Protein AF-A0A4W5MJ43-F1 (afdb_monomer)

Mean predicted aligned error: 20.67 Å

Structure (mmCIF, N/CA/C/O backbone):
data_AF-A0A4W5MJ43-F1
#
_entry.id   AF-A0A4W5MJ43-F1
#
loop_
_atom_site.group_PDB
_atom_site.id
_atom_site.type_symbol
_atom_site.label_atom_id
_atom_site.label_alt_id
_atom_site.label_comp_id
_atom_site.label_asym_id
_atom_site.label_entity_id
_atom_site.label_seq_id
_atom_site.pdbx_PDB_ins_code
_atom_site.Cartn_x
_atom_site.Cartn_y
_atom_site.Cartn_z
_atom_site.occupancy
_atom_site.B_iso_or_equiv
_atom_site.auth_seq_id
_atom_site.auth_comp_id
_atom_site.auth_asym_id
_atom_site.auth_atom_id
_atom_site.pdbx_PDB_model_num
ATOM 1 N N . MET A 1 1 ? -23.388 9.130 70.315 1.00 47.66 1 MET A N 1
ATOM 2 C CA . MET A 1 1 ? -23.557 9.064 71.799 1.00 47.66 1 MET A CA 1
ATOM 3 C C . MET A 1 1 ? -24.983 8.695 72.210 1.00 47.66 1 MET A C 1
ATOM 5 O O . MET A 1 1 ? -25.136 8.147 73.291 1.00 47.66 1 MET A O 1
ATOM 9 N N . GLY A 1 2 ? -26.005 8.954 71.378 1.00 58.50 2 GLY A N 1
ATOM 10 C CA . GLY A 1 2 ? -27.360 8.413 71.579 1.00 58.50 2 GLY A CA 1
ATOM 11 C C . GLY A 1 2 ? -27.518 6.937 71.173 1.00 58.50 2 GLY A C 1
ATOM 12 O O . GLY A 1 2 ? -28.389 6.262 71.693 1.00 58.50 2 GLY A O 1
ATOM 13 N N . GLU A 1 3 ? -26.624 6.419 70.327 1.00 60.97 3 GLU A N 1
ATOM 14 C CA . GLU A 1 3 ? -26.676 5.074 69.715 1.00 60.97 3 GLU A CA 1
ATOM 15 C C . GLU A 1 3 ? -26.552 3.926 70.728 1.00 60.97 3 GLU A C 1
ATOM 17 O O . GLU A 1 3 ? -27.403 3.050 70.842 1.00 60.97 3 GLU A O 1
ATOM 22 N N . MET A 1 4 ? -25.525 3.984 71.580 1.00 63.31 4 MET A N 1
ATOM 23 C CA . MET A 1 4 ? -25.374 3.018 72.671 1.00 63.31 4 MET A CA 1
ATOM 24 C C . MET A 1 4 ? -26.487 3.162 73.714 1.00 63.31 4 MET A C 1
ATOM 26 O O . MET A 1 4 ? -26.720 2.221 74.462 1.00 63.31 4 MET A O 1
ATOM 30 N N . ALA A 1 5 ? -27.171 4.311 73.789 1.00 66.38 5 ALA A N 1
ATOM 31 C CA . ALA A 1 5 ? -28.229 4.528 74.770 1.00 66.38 5 ALA A CA 1
ATOM 32 C C . ALA A 1 5 ? -29.487 3.718 74.431 1.00 66.38 5 ALA A C 1
ATOM 34 O O . ALA A 1 5 ? -30.097 3.177 75.344 1.00 66.38 5 ALA A O 1
ATOM 35 N N . GLU A 1 6 ? -29.817 3.546 73.150 1.00 72.94 6 GLU A N 1
ATOM 36 C CA . GLU A 1 6 ? -31.000 2.791 72.714 1.00 72.94 6 GLU A CA 1
ATOM 37 C C . GLU A 1 6 ? -30.841 1.280 72.964 1.00 72.94 6 GLU A C 1
ATOM 39 O O . GLU A 1 6 ? -31.728 0.624 73.513 1.00 72.94 6 GLU A O 1
ATOM 44 N N . LEU A 1 7 ? -29.650 0.740 72.680 1.00 77.50 7 LEU A N 1
ATOM 45 C CA . LEU A 1 7 ? -29.283 -0.635 73.032 1.00 77.50 7 LEU A CA 1
ATOM 46 C C . LEU A 1 7 ? -29.264 -0.840 74.558 1.00 77.50 7 LEU A C 1
ATOM 48 O O . LEU A 1 7 ? -29.747 -1.851 75.069 1.00 77.50 7 LEU A O 1
ATOM 52 N N . THR A 1 8 ? -28.729 0.139 75.293 1.00 79.81 8 THR A N 1
ATOM 53 C CA . THR A 1 8 ? -28.659 0.094 76.759 1.00 79.81 8 THR A CA 1
ATOM 54 C C . THR A 1 8 ? -30.055 0.169 77.382 1.00 79.81 8 THR A C 1
ATOM 56 O O . THR A 1 8 ? -30.332 -0.593 78.303 1.00 79.81 8 THR A O 1
ATOM 59 N N . GLU A 1 9 ? -30.967 0.997 76.864 1.00 82.38 9 GLU A N 1
ATOM 60 C CA . GLU A 1 9 ? -32.372 1.023 77.299 1.00 82.38 9 GLU A CA 1
ATOM 61 C C . GLU A 1 9 ? -33.081 -0.309 77.024 1.00 82.38 9 GLU A C 1
ATOM 63 O O . GLU A 1 9 ? -33.775 -0.827 77.906 1.00 82.38 9 GLU A O 1
ATOM 68 N N . LYS A 1 10 ? -32.848 -0.918 75.852 1.00 81.38 10 LYS A N 1
ATOM 69 C CA . LYS A 1 10 ? -33.405 -2.237 75.508 1.00 81.38 10 LYS A CA 1
ATOM 70 C C . LYS A 1 10 ? -32.906 -3.310 76.488 1.00 81.38 10 LYS A C 1
ATOM 72 O O . LYS A 1 10 ? -33.717 -4.073 77.010 1.00 81.38 10 LYS A O 1
ATOM 77 N N . PHE A 1 11 ? -31.614 -3.318 76.836 1.00 84.88 11 PHE A N 1
ATOM 78 C CA . PHE A 1 11 ? -31.052 -4.267 77.809 1.00 84.88 11 PHE A CA 1
ATOM 79 C C . PHE A 1 11 ? -31.464 -4.013 79.264 1.00 84.88 11 PHE A C 1
ATOM 81 O O . PHE A 1 11 ? -31.643 -4.977 80.008 1.00 84.88 11 PHE A O 1
ATOM 88 N N . ILE A 1 12 ? -31.675 -2.758 79.674 1.00 85.50 12 ILE A N 1
ATOM 89 C CA . ILE A 1 12 ? -32.182 -2.417 81.017 1.00 85.50 12 ILE A CA 1
ATOM 90 C C . ILE A 1 12 ? -33.599 -2.974 81.240 1.00 85.50 12 ILE A C 1
ATOM 92 O O . ILE A 1 12 ? -33.972 -3.274 82.374 1.00 85.50 12 ILE A O 1
ATOM 96 N N . SER A 1 13 ? -34.386 -3.143 80.173 1.00 85.50 13 SER A N 1
ATOM 97 C CA . SER A 1 13 ? -35.755 -3.670 80.251 1.00 85.50 13 SER A CA 1
ATOM 98 C C . SER A 1 13 ? -35.853 -5.196 80.430 1.00 85.50 13 SER A C 1
ATOM 100 O O . SER A 1 13 ? -36.938 -5.707 80.716 1.00 85.50 13 SER A O 1
ATOM 102 N N . PHE A 1 14 ? -34.744 -5.934 80.296 1.00 88.06 14 PHE A N 1
ATOM 103 C CA . PHE A 1 14 ? -34.735 -7.394 80.407 1.00 88.06 14 PHE A CA 1
ATOM 104 C C . PHE A 1 14 ? -34.505 -7.895 81.837 1.00 88.06 14 PHE A C 1
ATOM 106 O O . PHE A 1 14 ? -33.822 -7.285 82.657 1.00 88.06 14 PHE A O 1
ATOM 113 N N . THR A 1 15 ? -35.065 -9.066 82.137 1.00 89.31 15 THR A N 1
ATOM 114 C CA . THR A 1 15 ? -34.831 -9.765 83.410 1.00 89.31 15 THR A CA 1
ATOM 115 C C . THR A 1 15 ? -33.498 -10.521 83.401 1.00 89.31 15 THR A C 1
ATOM 117 O O . THR A 1 15 ? -33.012 -10.932 82.351 1.00 89.31 15 THR A O 1
ATOM 120 N N . MET A 1 16 ? -32.910 -10.770 84.578 1.00 85.94 16 MET A N 1
ATOM 121 C CA . MET A 1 16 ? -31.604 -11.444 84.718 1.00 85.94 16 MET A CA 1
ATOM 122 C C . MET A 1 16 ? -31.537 -12.812 84.012 1.00 85.94 16 MET A C 1
ATOM 124 O O . MET A 1 16 ? -30.502 -13.192 83.473 1.00 85.94 16 MET A O 1
ATOM 128 N N . THR A 1 17 ? -32.648 -13.551 83.983 1.00 86.44 17 THR A N 1
ATOM 129 C CA . THR A 1 17 ? -32.764 -14.823 83.256 1.00 86.44 17 THR A CA 1
ATOM 130 C C . THR A 1 17 ? -32.710 -14.642 81.740 1.00 86.44 17 THR A C 1
ATOM 132 O O . THR A 1 17 ? -32.059 -15.440 81.079 1.00 86.44 17 THR A O 1
ATOM 135 N N . GLN A 1 18 ? -33.321 -13.582 81.200 1.00 83.94 18 GLN A N 1
ATOM 136 C CA . GLN A 1 18 ? -33.282 -13.252 79.767 1.00 83.94 18 GLN A CA 1
ATOM 137 C C . GLN A 1 18 ? -31.908 -12.722 79.338 1.00 83.94 18 GLN A C 1
ATOM 139 O O . GLN A 1 18 ? -31.452 -13.027 78.245 1.00 83.94 18 GLN A O 1
ATOM 144 N N . LEU A 1 19 ? -31.226 -11.965 80.205 1.00 85.50 19 LEU A N 1
ATOM 145 C CA . LEU A 1 19 ? -29.848 -11.520 79.972 1.00 85.50 19 LEU A CA 1
ATOM 146 C C . LEU A 1 19 ? -28.855 -12.689 79.955 1.00 85.50 19 LEU A C 1
ATOM 148 O O . LEU A 1 19 ? -27.998 -12.730 79.081 1.00 85.50 19 LEU A O 1
ATOM 152 N N . ASN A 1 20 ? -28.987 -13.653 80.874 1.00 85.00 20 ASN A N 1
ATOM 153 C CA . ASN A 1 20 ? -28.174 -14.874 80.842 1.00 85.00 20 ASN A CA 1
ATOM 154 C C . ASN A 1 20 ? -28.480 -15.723 79.603 1.00 85.00 20 ASN A C 1
ATOM 156 O O . ASN A 1 20 ? -27.564 -16.235 78.980 1.00 85.00 20 ASN A O 1
ATOM 160 N N . GLU A 1 21 ? -29.750 -15.841 79.214 1.00 87.06 21 GLU A N 1
ATOM 161 C CA . GLU A 1 21 ? -30.136 -16.535 77.982 1.00 87.06 21 GLU A CA 1
ATOM 162 C C . GLU A 1 21 ? -29.544 -15.866 76.733 1.00 87.06 21 GLU A C 1
ATOM 164 O O . GLU A 1 21 ? -29.096 -16.558 75.827 1.00 87.06 21 GLU A O 1
ATOM 169 N N . LEU A 1 22 ? -29.490 -14.532 76.703 1.00 85.38 22 LEU A N 1
ATOM 170 C CA . LEU A 1 22 ? -28.881 -13.775 75.611 1.00 85.38 22 LEU A CA 1
ATOM 171 C C . LEU A 1 22 ? -27.348 -13.898 75.577 1.00 85.38 22 LEU A C 1
ATOM 173 O O . LEU A 1 22 ? -26.753 -13.794 74.512 1.00 85.38 22 LEU A O 1
ATOM 177 N N . LEU A 1 23 ? -26.710 -14.109 76.732 1.00 85.25 23 LEU A N 1
ATOM 178 C CA . LEU A 1 23 ? -25.265 -14.327 76.832 1.00 85.25 23 LEU A CA 1
ATOM 179 C C . LEU A 1 23 ? -24.850 -15.723 76.335 1.00 85.25 23 LEU A C 1
ATOM 181 O O . LEU A 1 23 ? -23.724 -15.905 75.885 1.00 85.25 23 LEU A O 1
ATOM 185 N N . GLU A 1 24 ? -25.752 -16.699 76.444 1.00 90.12 24 GLU A N 1
ATOM 186 C CA . GLU A 1 24 ? -25.535 -18.093 76.038 1.00 90.12 24 GLU A CA 1
ATOM 187 C C . GLU A 1 24 ? -25.997 -18.368 74.587 1.00 90.12 24 GLU A C 1
ATOM 189 O O . GLU A 1 24 ? -25.718 -19.439 74.049 1.00 90.12 24 GLU A O 1
ATOM 194 N N . ASP A 1 25 ? -26.701 -17.422 73.948 1.00 89.88 25 ASP A N 1
ATOM 195 C CA . ASP A 1 25 ? -27.289 -17.556 72.607 1.00 89.88 25 ASP A CA 1
ATOM 196 C C . ASP A 1 25 ? -26.924 -16.369 71.693 1.00 89.88 25 ASP A C 1
ATOM 198 O O . ASP A 1 25 ? -27.618 -15.347 71.617 1.00 89.88 25 ASP A O 1
ATOM 202 N N . ASP A 1 26 ? -25.827 -16.539 70.951 1.00 86.81 26 ASP A N 1
ATOM 203 C CA . ASP A 1 26 ? -25.305 -15.552 69.998 1.00 86.81 26 ASP A CA 1
ATOM 204 C C . ASP A 1 26 ? -26.275 -15.236 68.842 1.00 86.81 26 ASP A C 1
ATOM 206 O O . ASP A 1 26 ? -26.169 -14.168 68.225 1.00 86.81 26 ASP A O 1
ATOM 210 N N . GLU A 1 27 ? -27.221 -16.125 68.507 1.00 90.19 27 GLU A N 1
ATOM 211 C CA . GLU A 1 27 ? -28.201 -15.848 67.449 1.00 90.19 27 GLU A CA 1
ATOM 212 C C . GLU A 1 27 ? -29.211 -14.796 67.905 1.00 90.19 27 GLU A C 1
ATOM 214 O O . GLU A 1 27 ? -29.464 -13.832 67.177 1.00 90.19 27 GLU A O 1
ATOM 219 N N . LYS A 1 28 ? -29.703 -14.901 69.145 1.00 85.75 28 LYS A N 1
ATOM 220 C CA . LYS A 1 28 ? -30.603 -13.891 69.727 1.00 85.75 28 LYS A CA 1
ATOM 221 C C . LYS A 1 28 ? -29.927 -12.534 69.863 1.00 85.75 28 LYS A C 1
ATOM 223 O O . LYS A 1 28 ? -30.555 -11.506 69.608 1.00 85.75 28 LYS A O 1
ATOM 228 N N . LEU A 1 29 ? -28.645 -12.516 70.232 1.00 86.19 29 LEU A N 1
ATOM 229 C CA . LEU A 1 29 ? -27.872 -11.277 70.284 1.00 86.19 29 LEU A CA 1
ATOM 230 C C . LEU A 1 29 ? -27.733 -10.650 68.887 1.00 86.19 29 LEU A C 1
ATOM 232 O O . LEU A 1 29 ? -27.956 -9.449 68.728 1.00 86.19 29 LEU A O 1
ATOM 236 N N . ASN A 1 30 ? -27.430 -11.455 67.864 1.00 87.19 30 ASN A N 1
ATOM 237 C CA . ASN A 1 30 ? -27.363 -10.986 66.478 1.00 87.19 30 ASN A CA 1
ATOM 238 C C . ASN A 1 30 ? -28.702 -10.445 65.972 1.00 87.19 30 ASN A C 1
ATOM 240 O O . ASN A 1 30 ? -28.717 -9.465 65.230 1.00 87.19 30 ASN A O 1
ATOM 244 N N . ASP A 1 31 ? -29.820 -11.053 66.355 1.00 87.69 31 ASP A N 1
ATOM 245 C CA . ASP A 1 31 ? -31.141 -10.584 65.942 1.00 87.69 31 ASP A CA 1
ATOM 246 C C . ASP A 1 31 ? -31.487 -9.229 66.569 1.00 87.69 31 ASP A C 1
ATOM 248 O O . ASP A 1 31 ? -31.971 -8.342 65.865 1.00 87.69 31 ASP A O 1
ATOM 252 N N . ILE A 1 32 ? -31.114 -8.995 67.833 1.00 85.56 32 ILE A N 1
ATOM 253 C CA . ILE A 1 32 ? -31.233 -7.666 68.455 1.00 85.56 32 ILE A CA 1
ATOM 254 C C . ILE A 1 32 ? -30.398 -6.625 67.698 1.00 85.56 32 ILE A C 1
ATOM 256 O O . ILE A 1 32 ? -30.876 -5.509 67.494 1.00 85.56 32 ILE A O 1
ATOM 260 N N . VAL A 1 33 ? -29.187 -6.980 67.253 1.00 86.19 33 VAL A N 1
ATOM 261 C CA . VAL A 1 33 ? -28.309 -6.085 66.477 1.00 86.19 33 VAL A CA 1
ATOM 262 C C . VAL A 1 33 ? -28.869 -5.818 65.074 1.00 86.19 33 VAL A C 1
ATOM 264 O O . VAL A 1 33 ? -28.848 -4.677 64.622 1.00 86.19 33 VAL A O 1
ATOM 267 N N . LYS A 1 34 ? -29.433 -6.823 64.392 1.00 86.88 34 LYS A N 1
ATOM 268 C CA . LYS A 1 34 ? -30.106 -6.642 63.088 1.00 86.88 34 LYS A CA 1
ATOM 269 C C . LYS A 1 34 ? -31.339 -5.748 63.185 1.00 86.88 34 LYS A C 1
ATOM 271 O O . LYS A 1 34 ? -31.669 -5.052 62.227 1.00 86.88 34 LYS A O 1
ATOM 276 N N . GLU A 1 35 ? -32.032 -5.791 64.318 1.00 85.81 35 GLU A N 1
ATOM 277 C CA . GLU A 1 35 ? -33.187 -4.940 64.581 1.00 85.81 35 GLU A CA 1
ATOM 278 C C . GLU A 1 35 ? -32.818 -3.484 64.869 1.00 85.81 35 GLU A C 1
ATOM 280 O O . GLU A 1 35 ? -33.708 -2.637 64.765 1.00 85.81 35 GLU A O 1
ATOM 285 N N . MET A 1 36 ? -31.557 -3.181 65.203 1.00 88.31 36 MET A N 1
ATOM 286 C CA . MET A 1 36 ? -31.111 -1.809 65.452 1.00 88.31 36 MET A CA 1
ATOM 287 C C . MET A 1 36 ? -31.323 -0.930 64.222 1.00 88.31 36 MET A C 1
ATOM 289 O O . MET A 1 36 ? -31.071 -1.345 63.085 1.00 88.31 36 MET A O 1
ATOM 293 N N . ASP A 1 37 ? -31.733 0.313 64.460 1.00 86.81 37 ASP A N 1
ATOM 294 C CA . ASP A 1 37 ? -32.005 1.265 63.387 1.00 86.81 37 ASP A CA 1
ATOM 295 C C . ASP A 1 37 ? -30.749 1.560 62.553 1.00 86.81 37 ASP A C 1
ATOM 297 O O . ASP A 1 37 ? -30.840 1.647 61.332 1.00 86.81 37 ASP A O 1
ATOM 301 N N . GLU A 1 38 ? -29.565 1.563 63.168 1.00 85.94 38 GLU A N 1
ATOM 302 C CA . GLU A 1 38 ? -28.269 1.706 62.486 1.00 85.94 38 GLU A CA 1
ATOM 303 C C . GLU A 1 38 ? -27.979 0.550 61.520 1.00 85.94 38 GLU A C 1
ATOM 305 O O . GLU A 1 38 ? -27.589 0.765 60.371 1.00 85.94 38 GLU A O 1
ATOM 310 N N . MET A 1 39 ? -28.182 -0.700 61.959 1.00 89.69 39 MET A N 1
ATOM 311 C CA . MET A 1 39 ? -27.970 -1.864 61.096 1.00 89.69 39 MET A CA 1
ATOM 312 C C . MET A 1 39 ? -28.995 -1.888 59.960 1.00 89.69 39 MET A C 1
ATOM 314 O O . MET A 1 39 ? -28.646 -2.219 58.822 1.00 89.69 39 MET A O 1
ATOM 318 N N . ARG A 1 40 ? -30.238 -1.479 60.238 1.00 91.00 40 ARG A N 1
ATOM 319 C CA . ARG A 1 40 ? -31.290 -1.343 59.228 1.00 91.00 40 ARG A CA 1
ATOM 320 C C . ARG A 1 40 ? -30.970 -0.240 58.216 1.00 91.00 40 ARG A C 1
ATOM 322 O O . ARG A 1 40 ? -31.143 -0.466 57.020 1.00 91.00 40 ARG A O 1
ATOM 329 N N . GLU A 1 41 ? -30.462 0.907 58.661 1.00 93.56 41 GLU A N 1
ATOM 330 C CA . GLU A 1 41 ? -30.037 2.011 57.793 1.00 93.56 41 GLU A CA 1
ATOM 331 C C . GLU A 1 41 ? -28.866 1.584 56.901 1.00 93.56 41 GLU A C 1
ATOM 333 O O . GLU A 1 41 ? -28.925 1.747 55.682 1.00 93.56 41 GLU A O 1
ATOM 338 N N . VAL A 1 42 ? -27.835 0.951 57.468 1.00 94.44 42 VAL A N 1
ATOM 339 C CA . VAL A 1 42 ? -26.698 0.426 56.694 1.00 94.44 42 VAL A CA 1
ATOM 340 C C . VAL A 1 42 ? -27.161 -0.606 55.665 1.00 94.44 42 VAL A C 1
ATOM 342 O O . VAL A 1 42 ? -26.720 -0.571 54.512 1.00 94.44 42 VAL A O 1
ATOM 345 N N . GLN A 1 43 ? -28.071 -1.506 56.043 1.00 93.88 43 GLN A N 1
ATOM 346 C CA . GLN A 1 43 ? -28.633 -2.496 55.127 1.00 93.88 43 GLN A CA 1
ATOM 347 C C . GLN A 1 43 ? -29.457 -1.829 54.011 1.00 93.88 43 GLN A C 1
ATOM 349 O O . GLN A 1 43 ? -29.312 -2.199 52.845 1.00 93.88 43 GLN A O 1
ATOM 354 N N . GLN A 1 44 ? -30.233 -0.790 54.326 1.00 95.62 44 GLN A N 1
ATOM 355 C CA . GLN A 1 44 ? -30.987 -0.016 53.340 1.00 95.62 44 GLN A CA 1
ATOM 356 C C . GLN A 1 44 ? -30.065 0.740 52.371 1.00 95.62 44 GLN A C 1
ATOM 358 O O . GLN A 1 44 ? -30.271 0.704 51.155 1.00 95.62 44 GLN A O 1
ATOM 363 N N . VAL A 1 45 ? -29.013 1.390 52.878 1.00 96.12 45 VAL A N 1
ATOM 364 C CA . VAL A 1 45 ? -28.003 2.082 52.060 1.00 96.12 45 VAL A CA 1
ATOM 365 C C . VAL A 1 45 ? -27.265 1.091 51.163 1.00 96.12 45 VAL A C 1
ATOM 367 O O . VAL A 1 45 ? -27.031 1.380 49.985 1.00 96.12 45 VAL A O 1
ATOM 370 N N . LYS A 1 46 ? -26.931 -0.096 51.680 1.00 97.31 46 LYS A N 1
ATOM 371 C CA . LYS A 1 46 ? -26.334 -1.185 50.899 1.00 97.31 46 LYS A CA 1
ATOM 372 C C . LYS A 1 46 ? -27.254 -1.614 49.761 1.00 97.31 46 LYS A C 1
ATOM 374 O O . LYS A 1 46 ? -26.788 -1.708 48.629 1.00 97.31 46 LYS A O 1
ATOM 379 N N . GLU A 1 47 ? -28.533 -1.850 50.029 1.00 97.12 47 GLU A N 1
ATOM 380 C CA . GLU A 1 47 ? -29.507 -2.255 49.008 1.00 97.12 47 GLU A CA 1
ATOM 381 C C . GLU A 1 47 ? -29.700 -1.180 47.934 1.00 97.12 47 GLU A C 1
ATOM 383 O O . GLU A 1 47 ? -29.638 -1.488 46.743 1.00 97.12 47 GLU A O 1
ATOM 388 N N . LEU A 1 48 ? -29.828 0.088 48.333 1.00 97.19 48 LEU A N 1
ATOM 389 C CA . LEU A 1 48 ? -29.886 1.224 47.406 1.00 97.19 48 LEU A CA 1
ATOM 390 C C . LEU A 1 48 ? -28.629 1.319 46.536 1.00 97.19 48 LEU A C 1
ATOM 392 O O . LEU A 1 48 ? -28.716 1.502 45.319 1.00 97.19 48 LEU A O 1
ATOM 396 N N . THR A 1 49 ? -27.454 1.171 47.147 1.00 97.62 49 THR A N 1
ATOM 397 C CA . THR A 1 49 ? -26.169 1.252 46.441 1.00 97.62 49 THR A CA 1
ATOM 398 C C . THR A 1 49 ? -25.996 0.086 45.476 1.00 97.62 49 THR A C 1
ATOM 400 O O . THR A 1 49 ? -25.572 0.295 44.340 1.00 97.62 49 THR A O 1
ATOM 403 N N . LEU A 1 50 ? -26.361 -1.130 45.890 1.00 98.25 50 LEU A N 1
ATOM 404 C CA . LEU A 1 50 ? -26.340 -2.308 45.027 1.00 98.25 50 LEU A CA 1
ATOM 405 C C . LEU A 1 50 ? -27.315 -2.150 43.860 1.00 98.25 50 LEU A C 1
ATOM 407 O O . LEU A 1 50 ? -26.916 -2.376 42.723 1.00 98.25 50 LEU A O 1
ATOM 411 N N . GLY A 1 51 ? -28.544 -1.691 44.105 1.00 98.06 51 GLY A N 1
ATOM 412 C CA . GLY A 1 51 ? -29.518 -1.428 43.043 1.00 98.06 51 GLY A CA 1
ATOM 413 C C . GLY A 1 51 ? -29.020 -0.386 42.037 1.00 98.06 51 GLY A C 1
ATOM 414 O O . GLY A 1 51 ? -29.124 -0.588 40.827 1.00 98.06 51 GLY A O 1
ATOM 415 N N . SER A 1 52 ? -28.403 0.692 42.525 1.00 97.81 52 SER A N 1
ATOM 416 C CA . SER A 1 52 ? -27.781 1.717 41.677 1.00 97.81 52 SER A CA 1
ATOM 417 C C . SER A 1 52 ? -26.610 1.158 40.860 1.00 97.81 52 SER A C 1
ATOM 419 O O . SER A 1 52 ? -26.535 1.372 39.649 1.00 97.81 52 SER A O 1
ATOM 421 N N . ASN A 1 53 ? -25.722 0.381 41.487 1.00 98.00 53 ASN A N 1
ATOM 422 C CA . ASN A 1 53 ? -24.580 -0.230 40.811 1.00 98.00 53 ASN A CA 1
ATOM 423 C C . ASN A 1 53 ? -25.019 -1.236 39.736 1.00 98.00 53 ASN A C 1
ATOM 425 O O . ASN A 1 53 ? -24.490 -1.197 38.627 1.00 98.00 53 ASN A O 1
ATOM 429 N N . ILE A 1 54 ? -26.016 -2.076 40.038 1.00 98.31 54 ILE A N 1
ATOM 430 C CA . ILE A 1 54 ? -26.599 -3.031 39.086 1.00 98.31 54 ILE A CA 1
ATOM 431 C C . ILE A 1 54 ? -27.213 -2.281 37.904 1.00 98.31 54 ILE A C 1
ATOM 433 O O . ILE A 1 54 ? -26.885 -2.589 36.762 1.00 98.31 54 ILE A O 1
ATOM 437 N N . SER A 1 55 ? -28.023 -1.251 38.159 1.00 97.81 55 SER A N 1
ATOM 438 C CA . SER A 1 55 ? -28.632 -0.430 37.104 1.00 97.81 55 SER A CA 1
ATOM 439 C C . SER A 1 55 ? -27.579 0.205 36.184 1.00 97.81 55 SER A C 1
ATOM 441 O O . SER A 1 55 ? -27.687 0.145 34.957 1.00 97.81 55 SER A O 1
ATOM 443 N N . LEU A 1 56 ? -26.494 0.741 36.757 1.00 98.19 56 LEU A N 1
ATOM 444 C CA . LEU A 1 56 ? -25.375 1.285 35.982 1.00 98.19 56 LEU A CA 1
ATOM 445 C C . LEU A 1 56 ? -24.632 0.205 35.187 1.00 98.19 56 LEU A C 1
ATOM 447 O O . LEU A 1 56 ? -24.255 0.437 34.036 1.00 98.19 56 LEU A O 1
ATOM 451 N N . ALA A 1 57 ? -24.413 -0.972 35.773 1.00 98.00 57 ALA A N 1
ATOM 452 C CA . ALA A 1 57 ? -23.780 -2.093 35.088 1.00 98.00 57 ALA A CA 1
ATOM 453 C C . ALA A 1 57 ? -24.632 -2.573 33.903 1.00 98.00 57 ALA A C 1
ATOM 455 O O . ALA A 1 57 ? -24.101 -2.769 32.808 1.00 98.00 57 ALA A O 1
ATOM 456 N N . GLU A 1 58 ? -25.949 -2.679 34.081 1.00 97.56 58 GLU A N 1
ATOM 457 C CA . GLU A 1 58 ? -26.894 -3.018 33.016 1.00 97.5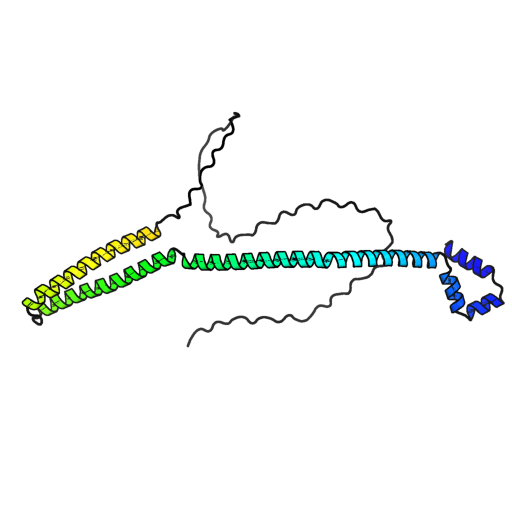6 58 GLU A CA 1
ATOM 458 C C . GLU A 1 58 ? -26.900 -1.964 31.906 1.00 97.56 58 GLU A C 1
ATOM 460 O O . GLU A 1 58 ? -26.815 -2.313 30.726 1.00 97.56 58 GLU A O 1
ATOM 465 N N . GLN A 1 59 ? -26.925 -0.674 32.253 1.00 97.69 59 GLN A N 1
ATOM 466 C CA . GLN A 1 59 ? -26.850 0.400 31.263 1.00 97.69 59 GLN A CA 1
ATOM 467 C C . GLN A 1 59 ? -25.531 0.348 30.474 1.00 97.69 59 GLN A C 1
ATOM 469 O O . GLN A 1 59 ? -25.535 0.474 29.247 1.00 97.69 59 GLN A O 1
ATOM 474 N N . ASN A 1 60 ? -24.401 0.117 31.147 1.00 97.25 60 ASN A N 1
ATOM 475 C CA . ASN A 1 60 ? -23.102 -0.034 30.489 1.00 97.25 60 ASN A CA 1
ATOM 476 C C . ASN A 1 60 ? -23.082 -1.236 29.531 1.00 97.25 60 ASN A C 1
ATOM 478 O O . ASN A 1 60 ? -22.618 -1.107 28.394 1.00 97.25 60 ASN A O 1
ATOM 482 N N . LEU A 1 61 ? -23.645 -2.375 29.948 1.00 97.25 61 LEU A N 1
ATOM 483 C CA . LEU A 1 61 ? -23.785 -3.566 29.105 1.00 97.25 61 LEU A CA 1
ATOM 484 C C . LEU A 1 61 ? -24.658 -3.294 27.870 1.00 97.25 61 LEU A C 1
ATOM 486 O O . LEU A 1 61 ? -24.330 -3.747 26.774 1.00 97.25 61 LEU A O 1
ATOM 490 N N . GLN A 1 62 ? -25.725 -2.501 28.003 1.00 96.81 62 GLN A N 1
ATOM 491 C CA . GLN A 1 62 ? -26.574 -2.104 26.871 1.00 96.81 62 GLN A CA 1
ATOM 492 C C . GLN A 1 62 ? -25.860 -1.179 25.871 1.00 96.81 62 GLN A C 1
ATOM 494 O O . GLN A 1 62 ? -26.177 -1.190 24.678 1.00 96.81 62 GLN A O 1
ATOM 499 N N . LEU A 1 63 ? -24.887 -0.380 26.321 1.00 97.56 63 LEU A N 1
ATOM 500 C CA . LEU A 1 63 ? -24.109 0.513 25.453 1.00 97.56 63 LEU A CA 1
ATOM 501 C C . LEU A 1 63 ? -23.025 -0.224 24.657 1.00 97.56 63 LEU A C 1
ATOM 503 O O . LEU A 1 63 ? -22.710 0.180 23.531 1.00 97.56 63 LEU A O 1
ATOM 507 N N . GLN A 1 64 ? -22.489 -1.314 25.205 1.00 97.31 64 GLN A N 1
ATOM 508 C CA . GLN A 1 64 ? -21.440 -2.123 24.587 1.00 97.31 64 GLN A CA 1
ATOM 509 C C . GLN A 1 64 ? -21.726 -2.531 23.124 1.00 97.31 64 GLN A C 1
ATOM 511 O O . GLN A 1 64 ? -20.895 -2.215 22.269 1.00 97.31 64 GLN A O 1
ATOM 516 N N . PRO A 1 65 ? -22.888 -3.112 22.750 1.00 97.12 65 PRO A N 1
ATOM 517 C CA . PRO A 1 65 ? -23.145 -3.510 21.362 1.00 97.12 65 PRO A CA 1
ATOM 518 C C . PRO A 1 65 ? -23.141 -2.326 20.386 1.00 97.12 65 PRO A C 1
ATOM 520 O O . PRO A 1 65 ? -22.705 -2.454 19.238 1.00 97.12 65 PRO A O 1
ATOM 523 N N . ARG A 1 66 ? -23.597 -1.146 20.827 1.00 97.44 66 ARG A N 1
ATOM 524 C CA . ARG A 1 66 ? -23.569 0.069 20.003 1.00 97.44 66 ARG A CA 1
ATOM 525 C C . ARG A 1 66 ? -22.136 0.550 19.784 1.00 97.44 66 ARG A C 1
ATOM 527 O O . ARG A 1 66 ? -21.802 0.933 18.659 1.00 97.44 66 ARG A O 1
ATOM 534 N N . LEU A 1 67 ? -21.308 0.532 20.827 1.00 98.00 67 LEU A N 1
ATOM 535 C CA . LEU A 1 67 ? -19.890 0.884 20.732 1.00 98.00 67 LEU A CA 1
ATOM 536 C C . LEU A 1 67 ? -19.138 -0.090 19.826 1.00 98.00 67 LEU A C 1
ATOM 538 O O . LEU A 1 67 ? -18.415 0.355 18.935 1.00 98.00 67 LEU A O 1
ATOM 542 N N . ASP A 1 68 ? -19.372 -1.390 19.979 1.00 98.00 68 ASP A N 1
ATOM 543 C CA . ASP A 1 68 ? -18.750 -2.421 19.148 1.00 98.00 68 ASP A CA 1
ATOM 544 C C . ASP A 1 68 ? -19.143 -2.267 17.677 1.00 98.00 68 ASP A C 1
ATOM 546 O O . ASP A 1 68 ? -18.286 -2.303 16.791 1.00 98.00 68 ASP A O 1
ATOM 550 N N . LEU A 1 69 ? -20.418 -1.988 17.393 1.00 98.12 69 LEU A N 1
ATOM 551 C CA . LEU A 1 69 ? -20.871 -1.707 16.032 1.00 98.12 69 LEU A CA 1
ATOM 552 C C . LEU A 1 69 ? -20.173 -0.475 15.440 1.00 98.12 69 LEU A C 1
ATOM 554 O O . LEU A 1 69 ? -19.733 -0.504 14.287 1.00 98.12 69 LEU A O 1
ATOM 558 N N . GLN A 1 70 ? -20.077 0.618 16.201 1.00 98.25 70 GLN A N 1
ATOM 559 C CA . GLN A 1 70 ? -19.412 1.839 15.742 1.00 98.25 70 GLN A CA 1
ATOM 560 C C . GLN A 1 70 ? -17.912 1.625 15.528 1.00 98.25 70 GLN A C 1
ATOM 562 O O . GLN A 1 70 ? -17.386 2.042 14.494 1.00 98.25 70 GLN A O 1
ATOM 567 N N . LYS A 1 71 ? -17.247 0.916 16.443 1.00 98.50 71 LYS A N 1
ATOM 568 C CA . LYS A 1 71 ? -15.839 0.525 16.332 1.00 98.50 71 LYS A CA 1
ATOM 569 C C . LYS A 1 71 ? -15.607 -0.317 15.080 1.00 98.50 71 LYS A C 1
ATOM 571 O O . LYS A 1 71 ? -14.751 0.029 14.273 1.00 98.50 71 LYS A O 1
ATOM 576 N N . ASN A 1 72 ? -16.428 -1.339 14.848 1.00 98.38 72 ASN A N 1
ATOM 577 C CA . ASN A 1 72 ? -16.334 -2.192 13.662 1.00 98.38 72 ASN A CA 1
ATOM 578 C C . ASN A 1 72 ? -16.544 -1.402 12.363 1.00 98.38 72 ASN A C 1
ATOM 580 O O . ASN A 1 72 ? -15.782 -1.567 11.408 1.00 98.38 72 ASN A O 1
ATOM 584 N N . ARG A 1 73 ? -17.529 -0.493 12.326 1.00 98.38 73 ARG A N 1
ATOM 585 C CA . ARG A 1 73 ? -17.751 0.402 11.175 1.00 98.38 73 ARG A CA 1
ATOM 586 C C . ARG A 1 73 ? -16.546 1.303 10.916 1.00 98.38 73 ARG A C 1
ATOM 588 O O . ARG A 1 73 ? -16.153 1.474 9.762 1.00 98.38 73 ARG A O 1
ATOM 595 N N . LEU A 1 74 ? -15.961 1.865 11.969 1.00 98.50 74 LEU A N 1
ATOM 596 C CA . LEU A 1 74 ? -14.778 2.713 11.872 1.00 98.50 74 LEU A CA 1
ATOM 597 C C . LEU A 1 74 ? -13.577 1.922 11.343 1.00 98.50 74 LEU A C 1
ATOM 599 O O . LEU A 1 74 ? -12.968 2.327 10.355 1.00 98.50 74 LEU A O 1
ATOM 603 N N . THR A 1 75 ? -13.288 0.759 11.930 1.00 98.44 75 THR A N 1
ATOM 604 C CA . THR A 1 75 ? -12.211 -0.136 11.485 1.00 98.44 75 THR A CA 1
ATOM 605 C C . THR A 1 75 ? -12.399 -0.568 10.031 1.00 98.44 75 THR A C 1
ATOM 607 O O . THR A 1 75 ? -11.437 -0.564 9.266 1.00 98.44 75 THR A O 1
ATOM 610 N N . SER A 1 76 ? -13.629 -0.878 9.613 1.00 98.38 76 SER A N 1
ATOM 611 C CA . SER A 1 76 ? -13.925 -1.220 8.218 1.00 98.38 76 SER A CA 1
ATOM 612 C C . SER A 1 76 ? -13.639 -0.060 7.264 1.00 98.38 76 SER A C 1
ATOM 614 O O . SER A 1 76 ? -13.087 -0.286 6.190 1.00 98.38 76 SER A O 1
ATOM 616 N N . ARG A 1 77 ? -13.985 1.180 7.639 1.00 98.50 77 ARG A N 1
ATOM 617 C CA . ARG 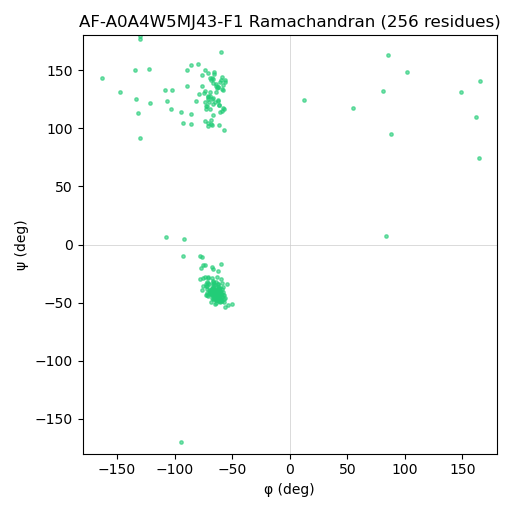A 1 77 ? -13.683 2.365 6.821 1.00 98.50 77 ARG A CA 1
ATOM 618 C C . ARG A 1 77 ? -12.186 2.629 6.724 1.00 98.50 77 ARG A C 1
ATOM 620 O O . ARG A 1 77 ? -11.712 2.924 5.634 1.00 98.50 77 ARG A O 1
ATOM 627 N N . TYR A 1 78 ? -11.449 2.489 7.826 1.00 98.69 78 TYR A N 1
ATOM 628 C CA . TYR A 1 78 ? -9.990 2.615 7.804 1.00 98.69 78 TYR A CA 1
ATOM 629 C C . TYR A 1 78 ? -9.338 1.554 6.921 1.00 98.69 78 TYR A C 1
ATOM 631 O O . TYR A 1 78 ? -8.457 1.891 6.138 1.00 98.69 78 TYR A O 1
ATOM 639 N N . ARG A 1 79 ? -9.801 0.300 6.985 1.00 98.50 79 ARG A N 1
ATOM 640 C CA . ARG A 1 79 ? -9.305 -0.765 6.103 1.00 98.50 79 ARG A CA 1
ATOM 641 C C . ARG A 1 79 ? -9.570 -0.445 4.634 1.00 98.50 79 ARG A C 1
ATOM 643 O O . ARG A 1 79 ? -8.663 -0.543 3.822 1.00 98.50 79 ARG A O 1
ATOM 650 N N . HIS A 1 80 ? -10.778 0.005 4.308 1.00 98.44 80 HIS A N 1
ATOM 651 C CA . HIS A 1 80 ? -11.111 0.373 2.935 1.00 98.44 80 HIS A CA 1
ATOM 652 C C . HIS A 1 80 ? -10.289 1.570 2.432 1.00 98.44 80 HIS A C 1
ATOM 654 O O . HIS A 1 80 ? -9.821 1.579 1.298 1.00 98.44 80 HIS A O 1
ATOM 660 N N . LEU A 1 81 ? -10.066 2.573 3.285 1.00 98.50 81 LEU A N 1
ATOM 661 C CA . LEU A 1 81 ? -9.182 3.691 2.965 1.00 98.50 81 LEU A CA 1
ATOM 662 C C . LEU A 1 81 ? -7.745 3.217 2.712 1.00 98.50 81 LEU A C 1
ATOM 664 O O . LEU A 1 81 ? -7.121 3.685 1.765 1.00 98.50 81 LEU A O 1
ATOM 668 N N . GLN A 1 82 ? -7.242 2.290 3.529 1.00 98.38 82 GLN A N 1
ATOM 669 C CA . GLN A 1 82 ? -5.921 1.692 3.345 1.00 98.38 82 GLN A CA 1
ATOM 670 C C . GLN A 1 82 ? -5.828 0.976 1.992 1.00 98.38 82 GLN A C 1
ATOM 672 O O . GLN A 1 82 ? -4.911 1.249 1.228 1.00 98.38 82 GLN A O 1
ATOM 677 N N . GLU A 1 83 ? -6.817 0.150 1.645 1.00 98.38 83 GLU A N 1
ATOM 678 C CA . GLU A 1 83 ? -6.881 -0.519 0.338 1.00 98.38 83 GLU A CA 1
ATOM 679 C C . GLU A 1 83 ? -6.885 0.488 -0.822 1.00 98.38 83 GLU A C 1
ATOM 681 O O . GLU A 1 83 ? -6.178 0.302 -1.813 1.00 98.38 83 GLU A O 1
ATOM 686 N N . LEU A 1 84 ? -7.659 1.573 -0.720 1.00 98.38 84 LEU A N 1
ATOM 687 C CA . LEU A 1 84 ? -7.674 2.633 -1.734 1.00 98.38 84 LEU A CA 1
ATOM 688 C C . LEU A 1 84 ? -6.323 3.345 -1.840 1.00 98.38 84 LEU A C 1
ATOM 690 O O . LEU A 1 84 ? -5.879 3.652 -2.947 1.00 98.38 84 LEU A O 1
ATOM 694 N N . TYR A 1 85 ? -5.671 3.601 -0.707 1.00 98.00 85 TYR A N 1
ATOM 695 C CA . TYR A 1 85 ? -4.355 4.224 -0.666 1.00 98.00 85 TYR A CA 1
ATOM 696 C C . TYR A 1 85 ? -3.287 3.328 -1.298 1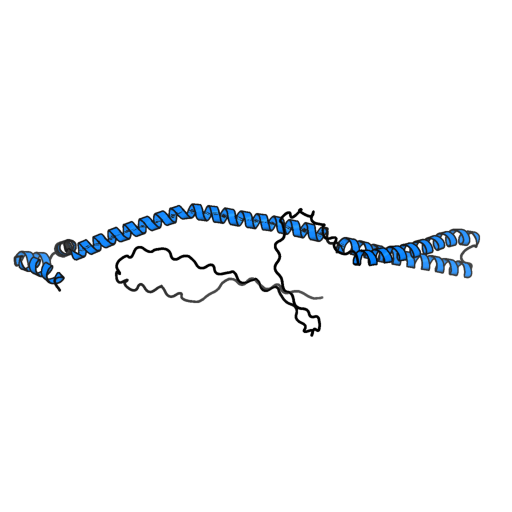.00 98.00 85 TYR A C 1
ATOM 698 O O . TYR A 1 85 ? -2.504 3.806 -2.119 1.00 98.00 85 TYR A O 1
ATOM 706 N N . ASP A 1 86 ? -3.294 2.033 -0.991 1.00 97.69 86 ASP A N 1
ATOM 707 C CA . ASP A 1 86 ? -2.357 1.061 -1.557 1.00 97.69 86 ASP A CA 1
ATOM 708 C C . ASP A 1 86 ? -2.562 0.924 -3.075 1.00 97.69 86 ASP A C 1
ATOM 710 O O . ASP A 1 86 ? -1.601 0.983 -3.846 1.00 97.69 86 ASP A O 1
ATOM 714 N N . ASN A 1 87 ? -3.820 0.860 -3.530 1.00 97.19 87 ASN A N 1
ATOM 715 C CA . ASN A 1 87 ? -4.155 0.878 -4.958 1.00 97.19 87 ASN A CA 1
ATOM 716 C C . ASN A 1 87 ? -3.694 2.169 -5.645 1.00 97.19 87 ASN A C 1
ATOM 718 O O . ASN A 1 87 ? -3.152 2.132 -6.752 1.00 97.19 87 ASN A O 1
ATOM 722 N N . TYR A 1 88 ? -3.893 3.318 -4.999 1.00 96.44 88 TYR A N 1
ATOM 723 C CA . TYR A 1 88 ? -3.412 4.596 -5.509 1.00 96.44 88 TYR A CA 1
ATOM 724 C C . TYR A 1 88 ? -1.886 4.612 -5.626 1.00 96.44 88 TYR A C 1
ATOM 726 O O . TYR A 1 88 ? -1.373 5.025 -6.664 1.00 96.44 88 TYR A O 1
ATOM 734 N N . GLN A 1 89 ? -1.159 4.137 -4.613 1.00 95.12 89 GLN A N 1
ATOM 735 C CA . GLN A 1 89 ? 0.304 4.083 -4.644 1.00 95.12 89 GLN A CA 1
ATOM 736 C C . GLN A 1 89 ? 0.818 3.160 -5.751 1.00 95.12 89 GLN A C 1
ATOM 738 O O . GLN A 1 89 ? 1.729 3.547 -6.481 1.00 95.12 89 GLN A O 1
ATOM 743 N N . LEU A 1 90 ? 0.192 1.996 -5.946 1.00 93.75 90 LEU A N 1
ATOM 744 C CA . LEU A 1 90 ? 0.520 1.089 -7.048 1.00 93.75 90 LEU A CA 1
ATOM 745 C C . LEU A 1 90 ? 0.268 1.732 -8.422 1.00 93.75 90 LEU A C 1
ATOM 747 O O . LEU A 1 90 ? 1.060 1.595 -9.357 1.00 93.75 90 LEU A O 1
ATOM 751 N N . ARG A 1 91 ? -0.840 2.464 -8.561 1.00 91.44 91 ARG A N 1
ATOM 752 C CA . ARG A 1 91 ? -1.161 3.162 -9.811 1.00 91.44 91 ARG A CA 1
ATOM 753 C C . ARG A 1 91 ? -0.241 4.358 -10.048 1.00 91.44 91 ARG A C 1
ATOM 755 O O . ARG A 1 91 ? 0.090 4.669 -11.184 1.00 91.44 91 ARG A O 1
ATOM 762 N N . LYS A 1 92 ? 0.185 5.024 -8.978 1.00 89.62 92 LYS A N 1
ATOM 763 C CA . LYS A 1 92 ? 1.144 6.125 -9.031 1.00 89.62 92 LYS A CA 1
ATOM 764 C C . LYS A 1 92 ? 2.531 5.633 -9.439 1.00 89.62 92 LYS A C 1
ATOM 766 O O . LYS A 1 92 ? 3.151 6.287 -10.264 1.00 89.62 92 LYS A O 1
ATOM 771 N N . SER A 1 93 ? 3.002 4.505 -8.904 1.00 83.56 93 SER A N 1
ATOM 772 C CA . SER A 1 93 ? 4.310 3.949 -9.276 1.00 83.56 93 SER A CA 1
ATOM 773 C C . SER A 1 93 ? 4.353 3.470 -10.729 1.00 83.56 93 SER A C 1
ATOM 775 O O . SER A 1 93 ? 5.380 3.603 -11.381 1.00 83.56 93 SER A O 1
ATOM 777 N N . THR A 1 94 ? 3.236 2.977 -11.268 1.00 81.38 94 THR A N 1
ATOM 778 C CA . THR A 1 94 ? 3.126 2.614 -12.694 1.00 81.38 94 THR A CA 1
ATOM 779 C C . THR A 1 94 ? 3.004 3.820 -13.625 1.00 81.38 94 THR A C 1
ATOM 781 O O . THR A 1 94 ? 3.436 3.739 -14.770 1.00 81.38 94 THR A O 1
ATOM 784 N N . LEU A 1 95 ? 2.435 4.934 -13.158 1.00 80.44 95 LEU A N 1
ATOM 785 C CA . LEU A 1 95 ? 2.356 6.190 -13.914 1.00 80.44 95 LEU A CA 1
ATOM 786 C C . LEU A 1 95 ? 3.534 7.135 -13.661 1.00 80.44 95 LEU A C 1
ATOM 788 O O . LEU A 1 95 ? 3.490 8.271 -14.135 1.00 80.44 95 LEU A O 1
ATOM 792 N N . ASP A 1 96 ? 4.545 6.718 -12.895 1.00 77.25 96 ASP A N 1
ATOM 793 C CA . ASP A 1 96 ? 5.657 7.594 -12.554 1.00 77.25 96 ASP A CA 1
ATOM 794 C C . ASP A 1 96 ? 6.301 8.100 -13.858 1.00 77.25 96 ASP A C 1
ATOM 796 O O . ASP A 1 96 ? 6.797 7.287 -14.644 1.00 77.25 96 ASP A O 1
ATOM 800 N N . PRO A 1 97 ? 6.288 9.418 -14.140 1.00 65.12 97 PRO A N 1
ATOM 801 C CA . PRO A 1 97 ? 6.887 9.971 -15.353 1.00 65.12 97 PRO A CA 1
ATOM 802 C C . PRO A 1 97 ? 8.390 9.673 -15.446 1.00 65.12 97 PRO A C 1
ATOM 804 O O . PRO A 1 97 ? 8.966 9.742 -16.534 1.00 65.12 97 PRO A O 1
ATOM 807 N N . GLY A 1 98 ? 9.034 9.290 -14.337 1.00 66.81 98 GLY A N 1
ATOM 808 C CA . GLY A 1 98 ? 10.380 8.721 -14.362 1.00 66.81 98 GLY A CA 1
ATOM 809 C C . GLY A 1 98 ? 10.480 7.433 -15.189 1.00 66.81 98 GLY A C 1
ATOM 810 O O . GLY A 1 98 ? 11.515 7.197 -15.806 1.00 66.81 98 GLY A O 1
ATOM 811 N N . SER A 1 99 ? 9.418 6.629 -15.286 1.00 68.69 99 SER A N 1
ATOM 812 C CA . SER A 1 99 ? 9.397 5.401 -16.093 1.00 68.69 99 SER A CA 1
ATOM 813 C C . SER A 1 99 ? 9.454 5.685 -17.597 1.00 68.69 99 SER A C 1
ATOM 815 O O . SER A 1 99 ? 10.130 4.963 -18.325 1.00 68.69 99 SER A O 1
ATOM 817 N N . GLU A 1 100 ? 8.766 6.720 -18.083 1.00 71.31 100 GLU A N 1
ATOM 818 C CA . GLU A 1 100 ? 8.789 7.074 -19.511 1.00 71.31 100 GLU A CA 1
ATOM 819 C C . GLU A 1 100 ? 10.134 7.704 -19.893 1.00 71.31 100 GLU A C 1
ATOM 821 O O . GLU A 1 100 ? 10.740 7.318 -20.893 1.00 71.31 100 GLU A O 1
ATOM 826 N N . ASN A 1 101 ? 10.652 8.603 -19.048 1.00 76.19 101 ASN A N 1
ATOM 827 C CA . ASN A 1 101 ? 11.970 9.206 -19.252 1.00 76.19 101 ASN A CA 1
ATOM 828 C C . ASN A 1 101 ? 13.094 8.157 -19.185 1.00 76.19 101 ASN A C 1
ATOM 830 O O . ASN A 1 101 ? 13.916 8.101 -20.093 1.00 76.19 101 ASN A O 1
ATOM 834 N N . SER A 1 102 ? 13.071 7.254 -18.197 1.00 79.62 102 SER A N 1
ATOM 835 C CA . SER A 1 102 ? 14.060 6.168 -18.101 1.00 79.62 102 SER A CA 1
ATOM 836 C C . SER A 1 102 ? 13.981 5.193 -19.276 1.00 79.62 102 SER A C 1
ATOM 838 O O . SER A 1 102 ? 15.014 4.752 -19.775 1.00 79.62 102 SER A O 1
ATOM 840 N N . SER A 1 103 ? 12.780 4.895 -19.783 1.00 87.38 103 SER A N 1
ATOM 841 C CA . SER A 1 103 ? 12.628 4.114 -21.015 1.00 87.38 103 SER A CA 1
ATOM 842 C C . SER A 1 103 ? 13.268 4.813 -22.219 1.00 87.38 103 SER A C 1
ATOM 844 O O . SER A 1 103 ? 13.850 4.145 -23.077 1.00 87.38 103 SER A O 1
ATOM 846 N N . LEU A 1 104 ? 13.154 6.140 -22.306 1.00 90.38 104 LEU A N 1
ATOM 847 C CA . LEU A 1 104 ? 13.733 6.929 -23.391 1.00 90.38 104 LEU A CA 1
ATOM 848 C C . LEU A 1 104 ? 15.264 7.012 -23.284 1.00 90.38 104 LEU A C 1
ATOM 850 O O . LEU A 1 104 ? 15.952 6.900 -24.299 1.00 90.38 104 LEU A O 1
ATOM 854 N N . ASP A 1 105 ? 15.788 7.130 -22.063 1.00 91.06 105 ASP A N 1
ATOM 855 C CA . ASP A 1 105 ? 17.223 7.092 -21.760 1.00 91.06 105 ASP A CA 1
ATOM 856 C C . ASP A 1 105 ? 17.853 5.751 -22.160 1.00 91.06 105 ASP A C 1
ATOM 858 O O . ASP A 1 105 ? 18.899 5.723 -22.815 1.00 91.06 105 ASP A O 1
ATOM 862 N N . ILE A 1 106 ? 17.192 4.632 -21.834 1.00 93.81 106 ILE A N 1
ATOM 863 C CA . ILE A 1 106 ? 17.638 3.289 -22.236 1.00 93.81 106 ILE A CA 1
ATOM 864 C C . ILE A 1 106 ? 17.670 3.177 -23.764 1.00 93.81 106 ILE A C 1
ATOM 866 O O . ILE A 1 106 ? 18.660 2.709 -24.330 1.00 93.81 106 ILE A O 1
ATOM 870 N N . LEU A 1 107 ? 16.617 3.635 -24.450 1.00 94.75 107 LEU A N 1
ATOM 871 C CA . LEU A 1 107 ? 16.569 3.615 -25.912 1.00 94.75 107 LEU A CA 1
ATOM 872 C C . LEU A 1 107 ? 17.689 4.463 -26.533 1.00 94.75 107 LEU A C 1
ATOM 874 O O . LEU A 1 107 ? 18.297 4.040 -27.518 1.00 94.75 107 LEU A O 1
ATOM 878 N N . LEU A 1 108 ? 17.979 5.636 -25.962 1.00 95.56 108 LEU A N 1
ATOM 879 C CA . LEU A 1 108 ? 19.065 6.505 -26.412 1.00 95.56 108 LEU A CA 1
ATOM 880 C C . LEU A 1 108 ? 20.425 5.820 -26.267 1.00 95.56 108 LEU A C 1
ATOM 882 O O . LEU A 1 108 ? 21.196 5.822 -27.225 1.00 95.56 108 LEU A O 1
ATOM 886 N N . ALA A 1 109 ? 20.693 5.198 -25.118 1.00 96.81 109 ALA A N 1
ATOM 887 C CA . ALA A 1 109 ? 21.937 4.471 -24.877 1.00 96.81 109 ALA A CA 1
ATOM 888 C C . ALA A 1 109 ? 22.112 3.291 -25.850 1.00 96.81 109 ALA A C 1
ATOM 890 O O . ALA A 1 109 ? 23.178 3.128 -26.445 1.00 96.81 109 ALA A O 1
ATOM 891 N N . LEU A 1 110 ? 21.051 2.506 -26.079 1.00 97.62 110 LEU A N 1
ATOM 892 C CA . LEU A 1 110 ? 21.070 1.401 -27.045 1.00 97.62 110 LEU A CA 1
ATOM 893 C C . LEU A 1 110 ? 21.324 1.899 -28.470 1.00 97.62 110 LEU A C 1
ATOM 895 O O . LEU A 1 110 ? 22.139 1.328 -29.194 1.00 97.62 110 LEU A O 1
ATOM 899 N N . LEU A 1 111 ? 20.656 2.981 -28.875 1.00 97.56 111 LEU A N 1
ATOM 900 C CA . LEU A 1 111 ? 20.837 3.558 -30.202 1.00 97.56 111 LEU A CA 1
ATOM 901 C C . LEU A 1 111 ? 22.241 4.149 -30.384 1.00 97.56 111 LEU A C 1
ATOM 903 O O . LEU A 1 111 ? 22.781 4.067 -31.482 1.00 97.56 111 LEU A O 1
ATOM 907 N N . GLN A 1 112 ? 22.837 4.716 -29.333 1.00 98.12 112 GLN A N 1
ATOM 908 C CA . GLN A 1 112 ? 24.226 5.181 -29.340 1.00 98.12 112 GLN A CA 1
ATOM 909 C C . GLN A 1 112 ? 25.215 4.027 -29.499 1.00 98.12 112 GLN A C 1
ATOM 911 O O . GLN A 1 112 ? 26.107 4.133 -30.336 1.00 98.12 112 GLN A O 1
ATOM 916 N N . ALA A 1 113 ? 25.034 2.923 -28.769 1.00 98.38 113 ALA A N 1
ATOM 917 C CA . ALA A 1 113 ? 25.876 1.733 -28.906 1.00 98.38 113 ALA A CA 1
ATOM 918 C C . ALA A 1 113 ? 25.800 1.150 -30.328 1.00 98.38 113 ALA A C 1
ATOM 920 O O . ALA A 1 113 ? 26.818 0.909 -30.972 1.00 98.38 113 ALA A O 1
ATOM 921 N N . GLU A 1 114 ? 24.587 1.010 -30.863 1.00 98.00 114 GLU A N 1
ATOM 922 C CA . GLU A 1 114 ? 24.355 0.578 -32.244 1.00 98.00 114 GLU A CA 1
ATOM 923 C C . GLU A 1 114 ? 24.854 1.601 -33.283 1.00 98.00 114 GLU A C 1
ATOM 925 O O . GLU A 1 114 ? 25.259 1.234 -34.388 1.00 98.00 114 GLU A O 1
ATOM 930 N N . GLY A 1 115 ? 24.822 2.893 -32.957 1.00 97.94 115 GLY A N 1
ATOM 931 C CA . GLY A 1 115 ? 25.385 3.971 -33.768 1.00 97.94 115 GLY A CA 1
ATOM 932 C C . GLY A 1 115 ? 26.909 3.894 -33.858 1.00 97.94 115 GLY A C 1
ATOM 933 O O . GLY A 1 115 ? 27.448 3.957 -34.957 1.00 97.94 115 GLY A O 1
ATOM 934 N N . ALA A 1 116 ? 27.581 3.691 -32.724 1.00 98.12 116 ALA A N 1
ATOM 935 C CA . ALA A 1 116 ? 29.028 3.504 -32.663 1.00 98.12 116 ALA A CA 1
ATOM 936 C C . ALA A 1 116 ? 29.457 2.239 -33.417 1.00 98.12 116 ALA A C 1
ATOM 938 O O . ALA A 1 116 ? 30.373 2.295 -34.230 1.00 98.12 116 ALA A O 1
ATOM 939 N N . LYS A 1 117 ? 28.723 1.133 -33.241 1.00 98.19 117 LYS A N 1
ATOM 940 C CA . LYS A 1 117 ? 28.977 -0.126 -33.950 1.00 98.19 117 LYS A CA 1
ATOM 941 C C . LYS A 1 117 ? 28.953 0.036 -35.472 1.00 98.19 117 LYS A C 1
ATOM 943 O O . LYS A 1 117 ? 29.848 -0.449 -36.148 1.00 98.19 117 LYS A O 1
ATOM 948 N N . ILE A 1 118 ? 27.943 0.712 -36.032 1.00 97.75 118 ILE A N 1
ATOM 949 C CA . ILE A 1 118 ? 27.884 0.902 -37.492 1.00 97.75 118 ILE A CA 1
ATOM 950 C C . ILE A 1 118 ? 28.952 1.891 -37.987 1.00 97.75 118 ILE A C 1
ATOM 952 O O . ILE A 1 118 ? 29.388 1.779 -39.128 1.00 97.75 118 ILE A O 1
ATOM 956 N N . GLU A 1 119 ? 29.378 2.851 -37.158 1.00 96.88 119 GLU A N 1
ATOM 957 C CA . GLU A 1 119 ? 30.472 3.771 -37.495 1.00 96.88 119 GLU A CA 1
ATOM 958 C C . GLU A 1 119 ? 31.807 3.012 -37.577 1.00 96.88 119 GLU A C 1
ATOM 960 O O . GLU A 1 119 ? 32.480 3.109 -38.603 1.00 96.88 119 GLU A O 1
ATOM 965 N N . GLU A 1 120 ? 32.093 2.153 -36.596 1.00 97.88 120 GLU A N 1
ATOM 966 C CA . GLU A 1 120 ? 33.237 1.229 -36.598 1.00 97.88 120 GLU A CA 1
ATOM 967 C C . GLU A 1 120 ? 33.181 0.242 -37.776 1.00 97.88 120 GLU A C 1
ATOM 969 O O . GLU A 1 120 ? 34.168 0.059 -38.481 1.00 97.88 120 GLU A O 1
ATOM 974 N N . GLU A 1 121 ? 32.019 -0.355 -38.073 1.00 97.25 121 GLU A N 1
ATOM 975 C CA . GLU A 1 121 ? 31.865 -1.230 -39.246 1.00 97.25 121 GLU A CA 1
ATOM 976 C C . GLU A 1 121 ? 32.182 -0.498 -40.558 1.00 97.25 121 GLU A C 1
ATOM 978 O O . GLU A 1 121 ? 32.779 -1.088 -41.459 1.00 97.25 121 GLU A O 1
ATOM 983 N N . THR A 1 122 ? 31.795 0.779 -40.688 1.00 96.62 122 THR A N 1
ATOM 984 C CA . THR A 1 122 ? 32.142 1.568 -41.880 1.00 96.62 122 THR A CA 1
ATOM 985 C C . THR A 1 122 ? 33.627 1.908 -41.950 1.00 96.62 122 THR A C 1
ATOM 987 O O . THR A 1 122 ? 34.167 1.940 -43.052 1.00 96.62 122 THR A O 1
ATOM 990 N N . GLU A 1 123 ? 34.283 2.126 -40.810 1.00 96.31 123 GLU A N 1
ATOM 991 C CA . GLU A 1 123 ? 35.729 2.367 -40.728 1.00 96.31 123 GLU A CA 1
ATOM 992 C C . GLU A 1 123 ? 36.513 1.101 -41.102 1.00 96.31 123 GLU A C 1
ATOM 994 O O . GLU A 1 123 ? 37.285 1.126 -42.056 1.00 96.31 123 GLU A O 1
ATOM 999 N N . ASN A 1 124 ? 36.172 -0.046 -40.506 1.00 96.69 124 ASN A N 1
ATOM 1000 C CA . ASN A 1 124 ? 36.771 -1.344 -40.836 1.00 96.69 124 ASN A CA 1
ATOM 1001 C C . ASN A 1 124 ? 36.607 -1.714 -42.322 1.00 96.69 124 ASN A C 1
ATOM 1003 O O . ASN A 1 124 ? 37.501 -2.308 -42.926 1.00 96.69 124 ASN A O 1
ATOM 1007 N N . MET A 1 125 ? 35.463 -1.375 -42.932 1.00 95.50 125 MET A N 1
ATOM 1008 C CA . MET A 1 125 ? 35.254 -1.568 -44.372 1.00 95.50 125 MET A CA 1
ATOM 1009 C C . MET A 1 125 ? 36.146 -0.665 -45.227 1.00 95.50 125 MET A C 1
ATOM 1011 O O . MET A 1 125 ? 36.585 -1.096 -46.293 1.00 95.50 125 MET A O 1
ATOM 1015 N N . ALA A 1 126 ? 36.379 0.577 -44.796 1.00 95.69 126 ALA A N 1
ATOM 1016 C CA . ALA A 1 126 ? 37.279 1.491 -45.489 1.00 95.69 126 ALA A CA 1
ATOM 1017 C C . ALA A 1 126 ? 38.726 0.988 -45.411 1.00 95.69 126 ALA A C 1
ATOM 1019 O O . ALA A 1 126 ? 39.389 0.924 -46.445 1.00 95.69 126 ALA A O 1
ATOM 1020 N N . ASP A 1 127 ? 39.169 0.543 -44.236 1.00 96.56 127 ASP A N 1
ATOM 1021 C CA . ASP A 1 127 ? 40.508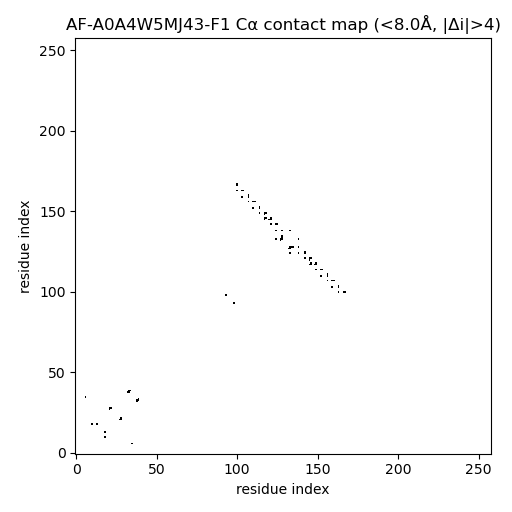 -0.022 -44.039 1.00 96.56 127 ASP A CA 1
ATOM 1022 C C . ASP A 1 127 ? 40.710 -1.290 -44.878 1.00 96.56 127 ASP A C 1
ATOM 1024 O O . ASP A 1 127 ? 41.654 -1.374 -45.659 1.00 96.56 127 ASP A O 1
ATOM 1028 N N . SER A 1 128 ? 39.748 -2.220 -44.848 1.00 95.19 128 SER A N 1
ATOM 1029 C CA . SER A 1 128 ? 39.801 -3.452 -45.658 1.00 95.19 128 SER A CA 1
ATOM 1030 C C . SER A 1 128 ? 39.885 -3.174 -47.166 1.00 95.19 128 SER A C 1
ATOM 1032 O O . SER A 1 128 ? 40.498 -3.934 -47.915 1.00 95.19 128 SER A O 1
ATOM 1034 N N . PHE A 1 129 ? 39.255 -2.094 -47.641 1.00 96.38 129 PHE A N 1
ATOM 1035 C CA . PHE A 1 129 ? 39.363 -1.667 -49.036 1.00 96.38 129 PHE A CA 1
ATOM 1036 C C . PHE A 1 129 ? 40.749 -1.085 -49.353 1.00 96.38 129 PHE A C 1
ATOM 1038 O O . PHE A 1 129 ? 41.309 -1.397 -50.404 1.00 96.38 129 PHE A O 1
ATOM 1045 N N . LEU A 1 130 ? 41.317 -0.277 -48.452 1.00 95.19 130 LEU A N 1
ATOM 1046 C CA . LEU A 1 130 ? 42.661 0.292 -48.610 1.00 95.19 130 LEU A CA 1
ATOM 1047 C C . LEU A 1 130 ? 43.759 -0.779 -48.576 1.00 95.19 130 LEU A C 1
ATOM 1049 O O . LEU A 1 130 ? 44.742 -0.657 -49.309 1.00 95.19 130 LEU A O 1
ATOM 1053 N N . ASP A 1 131 ? 43.554 -1.840 -47.798 1.00 96.19 131 ASP A N 1
ATOM 1054 C CA . ASP A 1 131 ? 44.448 -3.000 -47.718 1.00 96.19 131 ASP A CA 1
ATOM 1055 C C . ASP A 1 131 ? 44.313 -3.951 -48.925 1.00 96.19 131 ASP A C 1
ATOM 1057 O O . ASP A 1 131 ? 45.147 -4.833 -49.127 1.00 96.19 131 ASP A O 1
ATOM 1061 N N . GLY A 1 132 ? 43.293 -3.758 -49.771 1.00 93.00 132 GLY A N 1
ATOM 1062 C CA . GLY A 1 132 ? 43.048 -4.566 -50.970 1.00 93.00 132 GLY A CA 1
ATOM 1063 C C . GLY A 1 132 ? 42.287 -5.875 -50.725 1.00 93.00 132 GLY A C 1
ATOM 1064 O O . GLY A 1 132 ? 42.121 -6.659 -51.660 1.00 93.00 132 GLY A O 1
ATOM 1065 N N . GLU A 1 133 ? 41.782 -6.099 -49.510 1.00 93.31 133 GLU A N 1
ATOM 1066 C CA . GLU A 1 133 ? 40.996 -7.283 -49.123 1.00 93.31 133 GLU A CA 1
ATOM 1067 C C . GLU A 1 133 ? 39.548 -7.235 -49.657 1.00 93.31 133 GLU A C 1
ATOM 1069 O O . GLU A 1 133 ? 38.863 -8.259 -49.729 1.00 93.31 133 GLU A O 1
ATOM 1074 N N . LEU A 1 134 ? 39.065 -6.051 -50.059 1.00 91.44 134 LEU A N 1
ATOM 1075 C CA . LEU A 1 134 ? 37.704 -5.833 -50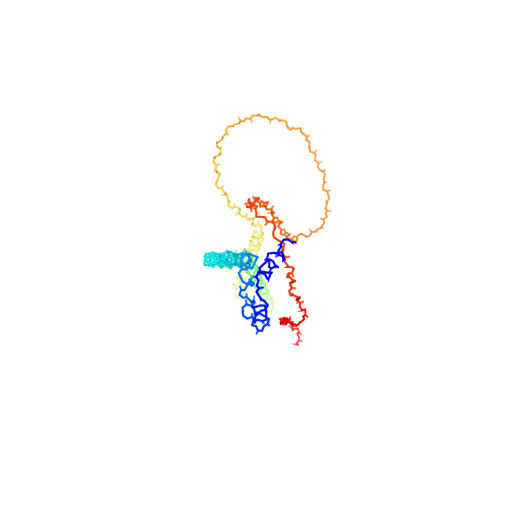.557 1.00 91.44 134 LEU A CA 1
ATOM 1076 C C . LEU A 1 134 ? 37.697 -5.255 -51.991 1.00 91.44 134 LEU A C 1
ATOM 1078 O O . LEU A 1 134 ? 38.226 -4.166 -52.210 1.00 91.44 134 LEU A O 1
ATOM 1082 N N . PRO A 1 135 ? 37.059 -5.918 -52.979 1.00 93.00 135 PRO A N 1
ATOM 1083 C CA . PRO A 1 135 ? 36.929 -5.387 -54.339 1.00 93.00 135 PRO A CA 1
ATOM 1084 C C . PRO A 1 135 ? 36.071 -4.115 -54.418 1.00 93.00 135 PRO A C 1
ATOM 1086 O O . PRO A 1 135 ? 35.078 -3.978 -53.701 1.00 93.00 135 PRO A O 1
ATOM 1089 N N . LEU A 1 136 ? 36.399 -3.225 -55.363 1.00 92.75 136 LEU A N 1
ATOM 1090 C CA . LEU A 1 136 ? 35.724 -1.931 -55.549 1.00 92.75 136 LEU A CA 1
ATOM 1091 C C . LEU A 1 136 ? 34.207 -2.057 -55.758 1.00 92.75 136 LEU A C 1
ATOM 1093 O O . LEU A 1 136 ? 33.445 -1.332 -55.122 1.00 92.75 136 LEU A O 1
ATOM 1097 N N . ASP A 1 137 ? 33.773 -2.985 -56.613 1.00 88.81 137 ASP A N 1
ATOM 1098 C CA . ASP A 1 137 ? 32.352 -3.163 -56.941 1.00 88.81 137 ASP A CA 1
ATOM 1099 C C . ASP A 1 137 ? 31.523 -3.566 -55.708 1.00 88.81 137 ASP A C 1
ATOM 1101 O O . ASP A 1 137 ? 30.401 -3.099 -55.533 1.00 88.81 137 ASP A O 1
ATOM 1105 N N . CYS A 1 138 ? 32.095 -4.369 -54.802 1.00 87.38 138 CYS A N 1
ATOM 1106 C CA . CYS A 1 138 ? 31.455 -4.740 -53.536 1.00 87.38 138 CYS A CA 1
ATOM 1107 C C . CYS A 1 138 ? 31.488 -3.591 -52.515 1.00 87.38 138 CYS A C 1
ATOM 1109 O O . CYS A 1 138 ? 30.545 -3.410 -51.745 1.00 87.38 138 CYS A O 1
ATOM 1111 N N . PHE A 1 139 ? 32.571 -2.809 -52.499 1.00 94.69 139 PHE A N 1
ATOM 1112 C CA . PHE A 1 139 ? 32.747 -1.705 -51.560 1.00 94.69 139 PHE A CA 1
ATOM 1113 C C . PHE A 1 139 ? 31.728 -0.584 -51.781 1.00 94.69 139 PHE A C 1
ATOM 1115 O O . PHE A 1 139 ? 31.121 -0.130 -50.813 1.00 94.69 139 PHE A O 1
ATOM 1122 N N . ILE A 1 140 ? 31.518 -0.142 -53.026 1.00 93.19 140 ILE A N 1
ATOM 1123 C CA . ILE A 1 140 ? 30.707 1.050 -53.329 1.00 93.19 140 ILE A CA 1
ATOM 1124 C C . ILE A 1 140 ? 29.290 0.933 -52.748 1.00 93.19 140 ILE A C 1
ATOM 1126 O O . ILE A 1 140 ? 28.866 1.808 -51.987 1.00 93.19 140 ILE A O 1
ATOM 1130 N N . ASP A 1 141 ? 28.577 -0.149 -53.061 1.00 90.50 141 ASP A N 1
ATOM 1131 C CA . ASP A 1 141 ? 27.169 -0.299 -52.682 1.00 90.50 141 ASP A CA 1
ATOM 1132 C C . ASP A 1 141 ? 26.991 -0.527 -51.175 1.00 90.50 141 ASP A C 1
ATOM 1134 O O . ASP A 1 141 ? 26.122 0.083 -50.536 1.00 90.50 141 ASP A O 1
ATOM 1138 N N . ASP A 1 142 ? 27.819 -1.387 -50.579 1.00 94.12 142 ASP A N 1
ATOM 1139 C CA . ASP A 1 142 ? 27.689 -1.742 -49.166 1.00 94.12 142 ASP A CA 1
ATOM 1140 C C . ASP A 1 142 ? 28.200 -0.630 -48.243 1.00 94.12 142 ASP A C 1
ATOM 1142 O O . ASP A 1 142 ? 27.548 -0.327 -47.235 1.00 94.12 142 ASP A O 1
ATOM 1146 N N . TYR A 1 143 ? 29.300 0.040 -48.601 1.00 96.62 143 TYR A N 1
ATOM 1147 C CA . TYR A 1 143 ? 29.814 1.177 -47.838 1.00 96.62 143 TYR A CA 1
ATOM 1148 C C . TYR A 1 143 ? 28.823 2.341 -47.859 1.00 96.62 143 TYR A C 1
ATOM 1150 O O . TYR A 1 143 ? 28.482 2.867 -46.799 1.00 96.62 143 TYR A O 1
ATOM 1158 N N . GLN A 1 144 ? 28.287 2.716 -49.029 1.00 95.50 144 GLN A N 1
ATOM 1159 C CA . GLN A 1 144 ? 27.293 3.793 -49.114 1.00 95.50 144 GLN A CA 1
ATOM 1160 C C . GLN A 1 144 ? 26.044 3.477 -48.285 1.00 95.50 144 GLN A C 1
ATOM 1162 O O . GLN A 1 144 ? 25.560 4.342 -47.546 1.00 95.50 144 GLN A O 1
ATOM 1167 N N . ARG A 1 145 ? 25.549 2.232 -48.338 1.00 96.44 145 ARG A N 1
ATOM 1168 C CA . ARG A 1 145 ? 24.387 1.793 -47.550 1.00 96.44 145 ARG A CA 1
ATOM 1169 C C . ARG A 1 145 ? 24.645 1.901 -46.045 1.00 96.44 145 ARG A C 1
ATOM 1171 O O . ARG A 1 145 ? 23.811 2.459 -45.323 1.00 96.44 145 ARG A O 1
ATOM 1178 N N . ARG A 1 146 ? 25.784 1.394 -45.563 1.00 96.62 146 ARG A N 1
ATOM 1179 C CA . ARG A 1 146 ? 26.136 1.430 -44.131 1.00 96.62 146 ARG A CA 1
ATOM 1180 C C . ARG A 1 146 ? 26.464 2.839 -43.652 1.00 96.62 146 ARG A C 1
ATOM 1182 O O . ARG A 1 146 ? 26.004 3.235 -42.582 1.00 96.62 146 ARG A O 1
ATOM 1189 N N . ARG A 1 147 ? 27.154 3.641 -44.465 1.00 97.69 147 ARG A N 1
ATOM 1190 C CA . ARG A 1 147 ? 27.472 5.038 -44.149 1.00 97.69 147 ARG A CA 1
ATOM 1191 C C . ARG A 1 147 ? 26.217 5.904 -44.078 1.00 97.69 147 ARG A C 1
ATOM 1193 O O . ARG A 1 147 ? 26.067 6.696 -43.147 1.00 97.69 147 ARG A O 1
ATOM 1200 N N . HIS A 1 148 ? 25.270 5.697 -44.991 1.00 97.88 148 HIS A N 1
ATOM 1201 C CA . HIS A 1 148 ? 23.953 6.327 -44.915 1.00 97.88 148 HIS A CA 1
ATOM 1202 C C . HIS A 1 148 ? 23.210 5.935 -43.626 1.00 97.88 148 HIS A C 1
ATOM 1204 O O . HIS A 1 148 ? 22.670 6.803 -42.937 1.00 97.88 148 HIS A O 1
ATOM 1210 N N . LEU A 1 149 ? 23.225 4.649 -43.248 1.00 98.06 149 LEU A N 1
ATOM 1211 C CA . LEU A 1 149 ? 22.629 4.185 -41.992 1.00 98.06 149 LEU A CA 1
ATOM 1212 C C . LEU A 1 149 ? 23.298 4.815 -40.756 1.00 98.06 149 LEU A C 1
ATOM 1214 O O . LEU A 1 149 ? 22.585 5.229 -39.839 1.00 98.06 149 LEU A O 1
ATOM 1218 N N . ALA A 1 150 ? 24.628 4.935 -40.740 1.00 98.12 150 ALA A N 1
ATOM 1219 C CA . ALA A 1 150 ? 25.376 5.588 -39.665 1.00 98.12 150 ALA A CA 1
ATOM 1220 C C . ALA A 1 150 ? 24.958 7.059 -39.494 1.00 98.12 150 ALA A C 1
ATOM 1222 O O . ALA A 1 150 ? 24.610 7.486 -38.390 1.00 98.12 150 ALA A O 1
ATOM 1223 N N . HIS A 1 151 ? 24.881 7.821 -40.590 1.00 98.31 151 HIS A N 1
ATOM 1224 C CA . HIS A 1 151 ? 24.409 9.208 -40.556 1.00 98.31 151 HIS A CA 1
ATOM 1225 C C . HIS A 1 151 ? 22.950 9.322 -40.103 1.00 98.31 151 HIS A C 1
ATOM 1227 O O . HIS A 1 151 ? 22.619 10.184 -39.285 1.00 98.31 151 HIS A O 1
ATOM 1233 N N . LEU A 1 152 ? 22.079 8.422 -40.563 1.00 98.31 152 LEU A N 1
ATOM 1234 C CA . LEU A 1 152 ? 20.686 8.399 -40.126 1.00 98.31 152 LEU A CA 1
ATOM 1235 C C . LEU A 1 152 ? 20.568 8.117 -38.619 1.00 98.31 152 LEU A C 1
ATOM 1237 O O . LEU A 1 152 ? 19.768 8.761 -37.937 1.00 98.31 152 LEU A O 1
ATOM 1241 N N . ARG A 1 153 ? 21.362 7.180 -38.083 1.00 98.12 153 ARG A N 1
ATOM 1242 C CA . ARG A 1 153 ? 21.418 6.899 -36.639 1.00 98.12 153 ARG A CA 1
ATOM 1243 C C . ARG A 1 153 ? 21.946 8.107 -35.859 1.00 98.12 153 ARG A C 1
ATOM 1245 O O . ARG A 1 153 ? 21.316 8.461 -34.868 1.00 98.12 153 ARG A O 1
ATOM 1252 N N . ARG A 1 154 ? 22.989 8.801 -36.339 1.00 98.00 154 ARG A N 1
ATOM 1253 C CA . ARG A 1 154 ? 23.520 10.046 -35.737 1.00 98.00 154 ARG A CA 1
ATOM 1254 C C . ARG A 1 154 ? 22.420 11.100 -35.550 1.00 98.00 154 ARG A C 1
ATOM 1256 O O . ARG A 1 154 ? 22.187 11.556 -34.436 1.00 98.00 154 ARG A O 1
ATOM 1263 N N . VAL A 1 155 ? 21.668 11.397 -36.611 1.00 98.12 155 VAL A N 1
ATOM 1264 C CA . VAL A 1 155 ? 20.565 12.376 -36.557 1.00 98.12 155 VAL A CA 1
ATOM 1265 C C . VAL A 1 155 ? 19.454 11.924 -35.600 1.00 98.12 155 VAL A C 1
ATOM 1267 O O . VAL A 1 155 ? 18.901 12.735 -34.855 1.00 98.12 155 VAL A O 1
ATOM 1270 N N . L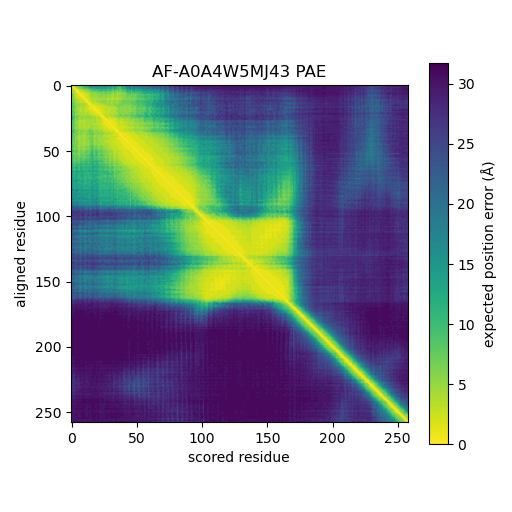YS A 1 156 ? 19.121 10.626 -35.585 1.00 97.31 156 LYS A N 1
ATOM 1271 C CA . LYS A 1 156 ? 18.120 10.079 -34.655 1.00 97.31 156 LYS A CA 1
ATOM 1272 C C . LYS A 1 156 ? 18.573 10.162 -33.196 1.00 97.31 156 LYS A C 1
ATOM 1274 O O . LYS A 1 156 ? 17.743 10.476 -32.349 1.00 97.31 156 LYS A O 1
ATOM 1279 N N . ILE A 1 157 ? 19.854 9.926 -32.910 1.00 97.56 157 ILE A N 1
ATOM 1280 C CA . ILE A 1 157 ? 20.448 10.087 -31.574 1.00 97.56 157 ILE A CA 1
ATOM 1281 C C . ILE A 1 157 ? 20.319 11.540 -31.116 1.00 97.56 157 ILE A C 1
ATOM 1283 O O . ILE A 1 157 ? 19.814 11.782 -30.021 1.00 97.56 157 ILE A O 1
ATOM 1287 N N . ASP A 1 158 ? 20.699 12.502 -31.960 1.00 96.00 158 ASP A N 1
ATOM 1288 C CA . ASP A 1 158 ? 20.606 13.929 -31.628 1.00 96.00 158 ASP A CA 1
ATOM 1289 C C . ASP A 1 158 ? 19.160 14.343 -31.345 1.00 96.00 158 ASP A C 1
ATOM 1291 O O . ASP A 1 158 ? 18.876 15.035 -30.360 1.00 96.00 158 ASP A O 1
ATOM 1295 N N . LYS A 1 159 ? 18.216 13.854 -32.161 1.00 95.69 159 LYS A N 1
ATOM 1296 C CA . LYS A 1 159 ? 16.800 14.163 -31.966 1.00 95.69 159 LYS A CA 1
ATOM 1297 C C . LYS A 1 159 ? 16.232 13.531 -30.700 1.00 95.69 159 LYS A C 1
ATOM 1299 O O . LYS A 1 159 ? 15.477 14.177 -29.977 1.00 95.69 159 LYS A O 1
ATOM 1304 N N . LEU A 1 160 ? 16.589 12.281 -30.423 1.00 93.25 160 LEU A N 1
ATOM 1305 C CA . LEU A 1 160 ? 16.151 11.566 -29.230 1.00 93.25 160 LEU A CA 1
ATOM 1306 C C . LEU A 1 160 ? 16.723 12.204 -27.958 1.00 93.25 160 LEU A C 1
ATOM 1308 O O . LEU A 1 160 ? 15.992 12.387 -26.988 1.00 93.25 160 LEU A O 1
ATOM 1312 N N . ARG A 1 161 ? 17.983 12.648 -27.992 1.00 93.12 161 ARG A N 1
ATOM 1313 C CA . ARG A 1 161 ? 18.620 13.407 -26.909 1.00 93.12 161 ARG A CA 1
ATOM 1314 C C . ARG A 1 161 ? 17.886 14.716 -26.605 1.00 93.12 161 ARG A C 1
ATOM 1316 O O . ARG A 1 161 ? 17.700 15.057 -25.440 1.00 93.12 161 ARG A O 1
ATOM 1323 N N . GLU A 1 162 ? 17.436 15.435 -27.634 1.00 91.69 162 GLU A N 1
ATOM 1324 C CA . GLU A 1 162 ? 16.608 16.637 -27.467 1.00 91.69 162 GLU A CA 1
ATOM 1325 C C . GLU A 1 162 ? 15.263 16.310 -26.792 1.00 91.69 162 GLU A C 1
ATOM 1327 O O . GLU A 1 162 ? 14.814 17.053 -25.918 1.00 91.69 162 GLU A O 1
ATOM 1332 N N . LEU A 1 163 ? 14.625 15.196 -27.173 1.00 88.44 163 LEU A N 1
ATOM 1333 C CA . LEU A 1 163 ? 13.352 14.751 -26.594 1.00 88.44 163 LEU A CA 1
ATOM 1334 C C . LEU A 1 163 ? 13.491 14.338 -25.125 1.00 88.44 163 LEU A C 1
ATOM 1336 O O . LEU A 1 163 ? 12.662 14.751 -24.318 1.00 88.44 163 LEU A O 1
ATOM 1340 N N . VAL A 1 164 ? 14.551 13.609 -24.768 1.00 87.25 164 VAL A N 1
ATOM 1341 C CA . VAL A 1 164 ? 14.890 13.267 -23.374 1.00 87.25 164 VAL A CA 1
ATOM 1342 C C . VAL A 1 164 ? 15.042 14.532 -22.526 1.00 87.25 164 VAL A C 1
ATOM 1344 O O . VAL A 1 164 ? 14.407 14.673 -21.480 1.00 87.25 164 VAL A O 1
ATOM 1347 N N . LEU A 1 165 ? 15.821 15.508 -23.005 1.00 84.56 165 LEU A N 1
ATOM 1348 C CA . LEU A 1 165 ? 16.067 16.757 -22.278 1.00 84.56 165 LEU A CA 1
ATOM 1349 C C . LEU A 1 165 ? 14.791 17.612 -22.127 1.00 84.56 165 LEU A C 1
ATOM 1351 O O . LEU A 1 165 ? 14.581 18.270 -21.105 1.00 84.56 165 LEU A O 1
ATOM 1355 N N . LYS A 1 166 ? 13.910 17.583 -23.135 1.00 79.94 166 LYS A N 1
ATOM 1356 C CA . LYS A 1 166 ? 12.592 18.237 -23.099 1.00 79.94 166 LYS A CA 1
ATOM 1357 C C . LYS A 1 166 ? 11.587 17.515 -22.193 1.00 79.94 166 LYS A C 1
ATOM 1359 O O . LYS A 1 166 ? 10.787 18.180 -21.539 1.00 79.94 166 LYS A O 1
ATOM 1364 N N . GLY A 1 167 ? 11.639 16.185 -22.107 1.00 66.75 167 GLY A N 1
ATOM 1365 C CA . GLY A 1 167 ? 10.828 15.386 -21.179 1.00 66.75 167 GLY A CA 1
ATOM 1366 C C . GLY A 1 167 ? 11.104 15.733 -19.715 1.00 66.75 167 GLY A C 1
ATOM 1367 O O . GLY A 1 167 ? 10.171 15.873 -18.924 1.00 66.75 167 GLY A O 1
ATOM 1368 N N . LEU A 1 168 ? 12.370 16.018 -19.388 1.00 59.16 168 LEU A N 1
ATOM 1369 C CA . LEU A 1 168 ? 12.804 16.477 -18.062 1.00 59.16 168 LEU A CA 1
ATOM 1370 C C . LEU A 1 168 ? 12.306 17.887 -17.689 1.00 59.16 168 LEU A C 1
ATOM 1372 O O . LEU A 1 168 ? 12.292 18.245 -16.514 1.00 59.16 168 LEU A O 1
ATOM 1376 N N . THR A 1 169 ? 11.908 18.699 -18.675 1.00 54.31 169 THR A N 1
ATOM 1377 C CA . THR A 1 169 ? 11.497 20.101 -18.485 1.00 54.31 169 THR A CA 1
ATOM 1378 C C . THR A 1 169 ? 9.994 20.323 -18.626 1.00 54.31 169 THR A C 1
ATOM 1380 O O . THR A 1 169 ? 9.552 21.470 -18.560 1.00 54.31 169 THR A O 1
ATOM 1383 N N . ARG A 1 170 ? 9.180 19.266 -18.774 1.00 51.44 170 ARG A N 1
ATOM 1384 C CA . ARG A 1 170 ? 7.717 19.403 -18.782 1.00 51.44 170 ARG A CA 1
ATOM 1385 C C . ARG A 1 170 ? 7.242 19.841 -17.386 1.00 51.44 170 ARG A C 1
ATOM 1387 O O . ARG A 1 170 ? 7.315 19.041 -16.453 1.00 51.44 170 ARG A O 1
ATOM 1394 N N . PRO A 1 171 ? 6.723 21.072 -17.208 1.00 43.91 171 PRO A N 1
ATOM 1395 C CA . PRO A 1 171 ? 6.137 21.471 -15.936 1.00 43.91 171 PRO A CA 1
ATOM 1396 C C . PRO A 1 171 ? 4.882 20.623 -15.690 1.00 43.91 171 PRO A C 1
ATOM 1398 O O . PRO A 1 171 ? 4.178 20.299 -16.658 1.00 43.91 171 PRO A O 1
ATOM 1401 N N . PRO A 1 172 ? 4.553 20.279 -14.433 1.00 46.94 172 PRO A N 1
ATOM 1402 C CA . PRO A 1 172 ? 3.289 19.625 -14.137 1.00 46.94 172 PRO A CA 1
ATOM 1403 C C . PRO A 1 172 ? 2.157 20.533 -14.627 1.00 46.94 172 PRO A C 1
ATOM 1405 O O . PRO A 1 172 ? 2.012 21.669 -14.175 1.00 46.94 172 PRO A O 1
ATOM 1408 N N . GLN A 1 173 ? 1.367 20.052 -15.589 1.00 48.84 173 GLN A N 1
ATOM 1409 C CA . GLN A 1 173 ? 0.157 20.752 -15.993 1.00 48.84 173 GLN A CA 1
ATOM 1410 C C . GLN A 1 173 ? -0.839 20.662 -14.840 1.00 48.84 173 GLN A C 1
ATOM 1412 O O . GLN A 1 173 ? -1.435 19.617 -14.592 1.00 48.84 173 GLN A O 1
ATOM 1417 N N . ILE A 1 174 ? -0.975 21.765 -14.108 1.00 43.97 174 ILE A N 1
ATOM 1418 C CA . ILE A 1 174 ? -2.045 21.967 -13.135 1.00 43.97 174 ILE A CA 1
ATOM 1419 C C . ILE A 1 174 ? -3.362 21.924 -13.928 1.00 43.97 174 ILE A C 1
ATOM 1421 O O . ILE A 1 174 ? -3.509 22.713 -14.867 1.00 43.97 174 ILE A O 1
ATOM 1425 N N . PRO A 1 175 ? -4.323 21.040 -13.601 1.00 47.88 175 PRO A N 1
ATOM 1426 C CA . PRO A 1 175 ? -5.638 21.093 -14.217 1.00 47.88 175 PRO A CA 1
ATOM 1427 C C . PRO A 1 175 ? -6.270 22.436 -13.858 1.00 47.88 175 PRO A C 1
ATOM 1429 O O . PRO A 1 175 ? -6.439 22.764 -12.682 1.00 47.88 175 PRO A O 1
ATOM 1432 N N . SER A 1 176 ? -6.584 23.235 -14.871 1.00 47.38 176 SER A N 1
ATOM 1433 C CA . SER A 1 176 ? -7.284 24.505 -14.715 1.00 47.38 176 SER A CA 1
ATOM 1434 C C . SER A 1 176 ? -8.648 24.222 -14.083 1.00 47.38 176 SER A C 1
ATOM 1436 O O . SER A 1 176 ? -9.491 23.557 -14.684 1.00 47.38 176 SER A O 1
ATOM 1438 N N . GLN A 1 177 ? -8.868 24.693 -12.854 1.00 48.69 177 GLN A N 1
ATOM 1439 C CA . GLN A 1 177 ? -10.205 24.693 -12.266 1.00 48.69 177 GLN A CA 1
ATOM 1440 C C . GLN A 1 177 ? -11.118 25.622 -13.085 1.00 48.69 177 GLN A C 1
ATOM 1442 O O . GLN A 1 177 ? -10.698 26.733 -13.420 1.00 48.69 177 GLN A O 1
ATOM 1447 N N . PRO A 1 178 ? -12.365 25.223 -13.395 1.00 45.91 178 PRO A N 1
ATOM 1448 C CA . PRO A 1 178 ? -13.315 26.114 -14.044 1.00 45.91 178 PRO A CA 1
ATOM 1449 C C . PRO A 1 178 ? -13.706 27.246 -13.086 1.00 45.91 178 PRO A C 1
ATOM 1451 O O . PRO A 1 178 ? -14.136 27.016 -11.954 1.00 45.91 178 PRO A O 1
ATOM 1454 N N . SER A 1 179 ? -13.533 28.483 -13.547 1.00 45.91 179 SER A N 1
ATOM 1455 C CA . SER A 1 179 ? -13.846 29.706 -12.811 1.00 45.91 179 SER A CA 1
ATOM 1456 C C . SER A 1 179 ? -15.340 29.774 -12.475 1.00 45.91 179 SER A C 1
ATOM 1458 O O . SER A 1 179 ? -16.191 29.792 -13.363 1.00 45.91 179 SER A O 1
ATOM 1460 N N . ARG A 1 180 ? -15.672 29.839 -11.183 1.00 49.00 180 ARG A N 1
ATOM 1461 C CA . ARG A 1 180 ? -17.026 30.147 -10.703 1.00 49.00 180 ARG A CA 1
ATOM 1462 C C . ARG A 1 180 ? -17.250 31.667 -10.786 1.00 49.00 180 ARG A C 1
ATOM 1464 O O . ARG A 1 180 ? -16.417 32.398 -10.254 1.00 49.00 180 ARG A O 1
ATOM 1471 N N . PRO A 1 181 ? -18.346 32.172 -11.383 1.00 43.69 181 PRO A N 1
ATOM 1472 C CA . PRO A 1 181 ? -18.624 33.604 -11.381 1.00 43.69 181 PRO A CA 1
ATOM 1473 C C . PRO A 1 181 ? -19.069 34.048 -9.979 1.00 43.69 181 PRO A C 1
ATOM 1475 O O . PRO A 1 181 ? -20.062 33.556 -9.439 1.00 43.69 181 PRO A O 1
ATOM 1478 N N . GLN A 1 182 ? -18.306 34.960 -9.378 1.00 43.25 182 GLN A N 1
ATOM 1479 C CA . GLN A 1 182 ? -18.621 35.606 -8.105 1.00 43.25 182 GLN A CA 1
ATOM 1480 C C . G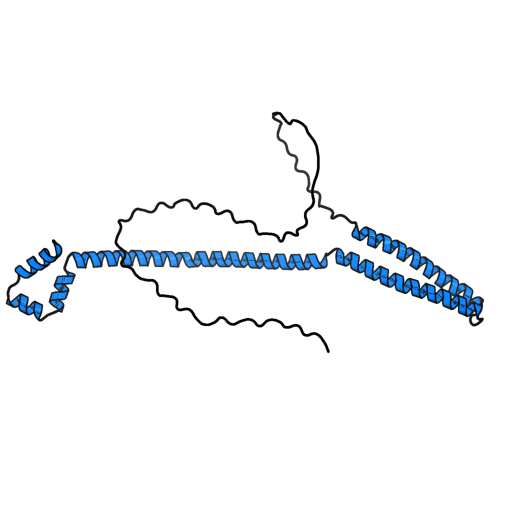LN A 1 182 ? -19.369 36.914 -8.404 1.00 43.25 182 GLN A C 1
ATOM 1482 O O . GLN A 1 182 ? -18.774 37.891 -8.845 1.00 43.25 182 GLN A O 1
ATOM 1487 N N . ASN A 1 183 ? -20.683 36.919 -8.185 1.00 42.78 183 ASN A N 1
ATOM 1488 C CA . ASN A 1 183 ? -21.475 38.143 -8.084 1.00 42.78 183 ASN A CA 1
ATOM 1489 C C . ASN A 1 183 ? -21.591 38.511 -6.601 1.00 42.78 183 ASN A C 1
ATOM 1491 O O . ASN A 1 183 ? -22.238 37.770 -5.863 1.00 42.78 183 ASN A O 1
ATOM 1495 N N . LEU A 1 184 ? -21.005 39.634 -6.177 1.00 43.69 184 LEU A N 1
ATOM 1496 C CA . LEU A 1 184 ? -21.527 40.485 -5.095 1.00 43.69 184 LEU A CA 1
ATOM 1497 C C . LEU A 1 184 ? -20.852 41.876 -5.151 1.00 43.69 184 LEU A C 1
ATOM 1499 O O . LEU A 1 184 ? -19.675 41.945 -5.509 1.00 43.69 184 LEU A O 1
ATOM 1503 N N . PRO A 1 185 ? -21.567 42.979 -4.848 1.00 43.34 185 PRO A N 1
ATOM 1504 C CA . PRO A 1 185 ? -21.103 44.328 -5.136 1.00 43.34 185 PRO A CA 1
ATOM 1505 C C . PRO A 1 185 ? -20.209 44.925 -4.043 1.00 43.34 185 PRO A C 1
ATOM 1507 O O . PRO A 1 185 ? -20.282 44.576 -2.866 1.00 43.34 185 PRO A O 1
ATOM 1510 N N . SER A 1 186 ? -19.382 45.859 -4.505 1.00 38.72 186 SER A N 1
ATOM 1511 C CA . SER A 1 186 ? -18.411 46.670 -3.782 1.00 38.72 186 SER A CA 1
ATOM 1512 C C . SER A 1 186 ? -18.996 47.487 -2.630 1.00 38.72 186 SER A C 1
ATOM 1514 O O . SER A 1 186 ? -19.989 48.192 -2.809 1.00 38.72 186 SER A O 1
ATOM 1516 N N . THR A 1 187 ? -18.247 47.548 -1.527 1.00 38.41 187 THR A N 1
ATOM 1517 C CA . THR A 1 187 ? -18.284 48.687 -0.601 1.00 38.41 187 THR A CA 1
ATOM 1518 C C . THR A 1 187 ? -16.853 49.095 -0.256 1.00 38.41 187 THR A C 1
ATOM 1520 O O . THR A 1 187 ? -16.030 48.273 0.138 1.00 38.41 187 THR A O 1
ATOM 1523 N N . ASN A 1 188 ? -16.564 50.377 -0.476 1.00 40.34 188 ASN A N 1
ATOM 1524 C CA . ASN A 1 188 ? -15.265 51.027 -0.327 1.00 40.34 188 ASN A CA 1
ATOM 1525 C C . ASN A 1 188 ? -14.856 51.228 1.144 1.00 40.34 188 ASN A C 1
ATOM 1527 O O . ASN A 1 188 ? -15.697 51.511 1.992 1.00 40.34 188 ASN A O 1
ATOM 1531 N N . GLY A 1 189 ? -13.543 51.214 1.393 1.00 34.19 189 GLY A N 1
ATOM 1532 C CA . GLY A 1 189 ? -12.897 51.646 2.641 1.00 34.19 189 GLY A CA 1
ATOM 1533 C C . GLY A 1 189 ? -11.459 51.119 2.696 1.00 34.19 189 GLY A C 1
ATOM 1534 O O . GLY A 1 189 ? -11.234 50.014 3.160 1.00 34.19 189 GLY A O 1
ATOM 1535 N N . ALA A 1 190 ? -10.531 51.691 1.930 1.00 32.06 190 ALA A N 1
ATOM 1536 C CA . ALA A 1 190 ? -9.650 52.807 2.295 1.00 32.06 190 ALA A CA 1
ATOM 1537 C C . ALA A 1 190 ? -8.414 52.404 3.133 1.00 32.06 190 ALA A C 1
ATOM 1539 O O . ALA A 1 190 ? -8.524 51.769 4.173 1.00 32.06 190 ALA A O 1
ATOM 1540 N N . LEU A 1 191 ? -7.270 52.935 2.673 1.00 34.22 191 LEU A N 1
ATOM 1541 C CA . LEU A 1 191 ? -5.951 53.076 3.312 1.00 34.22 191 LEU A CA 1
ATOM 1542 C C . LEU A 1 191 ? -4.963 51.898 3.160 1.00 34.22 191 LEU A C 1
ATOM 1544 O O . LEU A 1 191 ? -4.908 50.975 3.963 1.00 34.22 191 LEU A O 1
ATOM 1548 N N . SER A 1 192 ? -4.082 52.007 2.159 1.00 33.00 192 SER A N 1
ATOM 1549 C CA . SER A 1 192 ? -2.764 51.359 2.169 1.00 33.00 192 SER A CA 1
ATOM 1550 C C . SER A 1 192 ? -1.684 52.358 1.769 1.00 33.00 192 SER A C 1
ATOM 1552 O O . SER A 1 192 ? -1.628 52.841 0.637 1.00 33.00 192 SER A O 1
ATOM 1554 N N . THR A 1 193 ? -0.828 52.671 2.734 1.00 36.00 193 THR A N 1
ATOM 1555 C CA . THR A 1 193 ? 0.399 53.446 2.581 1.00 36.00 193 THR A CA 1
ATOM 1556 C C . THR A 1 193 ? 1.539 52.508 2.172 1.00 36.00 193 THR A C 1
ATOM 1558 O O . THR A 1 193 ? 1.959 51.648 2.934 1.00 36.00 193 THR A O 1
ATOM 1561 N N . ARG A 1 194 ? 2.001 52.687 0.930 1.00 33.66 194 ARG A N 1
ATOM 1562 C CA . ARG A 1 194 ? 3.388 52.629 0.421 1.00 33.66 194 ARG A CA 1
ATOM 1563 C C . ARG A 1 194 ? 4.483 52.036 1.340 1.00 33.66 194 ARG A C 1
ATOM 1565 O O . ARG A 1 194 ? 4.792 52.647 2.354 1.00 33.66 194 ARG A O 1
ATOM 1572 N N . ALA A 1 195 ? 5.211 51.018 0.852 1.00 30.27 195 ALA A N 1
ATOM 1573 C CA . ALA A 1 195 ? 6.659 51.058 0.518 1.00 30.27 195 ALA A CA 1
ATOM 1574 C C . ALA A 1 195 ? 7.276 49.645 0.327 1.00 30.27 195 ALA A C 1
ATOM 1576 O O . ALA A 1 195 ? 6.977 48.719 1.068 1.00 30.27 195 ALA A O 1
ATOM 1577 N N . ALA A 1 196 ? 8.162 49.514 -0.667 1.00 33.94 196 ALA A N 1
ATOM 1578 C CA . ALA A 1 196 ? 9.054 48.374 -0.964 1.00 33.94 196 ALA A CA 1
ATOM 1579 C C . ALA A 1 196 ? 10.461 48.591 -0.317 1.00 33.94 196 ALA A C 1
ATOM 1581 O O . ALA A 1 196 ? 10.645 49.659 0.268 1.00 33.94 196 ALA A O 1
ATOM 1582 N N . PRO A 1 197 ? 11.533 47.801 -0.589 1.00 52.09 197 PRO A N 1
ATOM 1583 C CA . PRO A 1 197 ? 11.762 46.339 -0.515 1.00 52.09 197 PRO A CA 1
ATOM 1584 C C . PRO A 1 197 ? 13.072 45.927 0.252 1.00 52.09 197 PRO A C 1
ATOM 1586 O O . PRO A 1 197 ? 13.875 46.783 0.614 1.00 52.09 197 PRO A O 1
ATOM 1589 N N . SER A 1 198 ? 13.319 44.598 0.348 1.00 35.81 198 SER A N 1
ATOM 1590 C CA . SER A 1 198 ? 14.621 43.873 0.532 1.00 35.81 198 SER A CA 1
ATOM 1591 C C . SER A 1 198 ? 15.192 43.676 1.960 1.00 35.81 198 SER A C 1
ATOM 1593 O O . SER A 1 198 ? 14.854 44.458 2.842 1.00 35.81 198 SER A O 1
ATOM 1595 N N . PRO A 1 199 ? 16.168 42.756 2.209 1.00 46.34 199 PRO A N 1
ATOM 1596 C CA . PRO A 1 199 ? 16.508 41.451 1.601 1.00 46.34 199 PRO A CA 1
ATOM 1597 C C . PRO A 1 199 ? 16.692 40.305 2.649 1.00 46.34 199 PRO A C 1
ATOM 1599 O O . PRO A 1 199 ? 16.624 40.508 3.856 1.00 46.34 199 PRO A O 1
ATOM 1602 N N . SER A 1 200 ? 16.933 39.083 2.164 1.00 37.75 200 SER A N 1
ATOM 1603 C CA . SER A 1 200 ? 17.172 37.833 2.916 1.00 37.75 200 SER A CA 1
ATOM 1604 C C . SER A 1 200 ? 18.393 37.851 3.859 1.00 37.75 200 SER A C 1
ATOM 1606 O O . SER A 1 200 ? 19.325 38.629 3.652 1.00 37.75 200 SER A O 1
ATOM 1608 N N . PRO A 1 201 ? 18.487 36.864 4.773 1.00 43.00 201 PRO A N 1
ATOM 1609 C CA . PRO A 1 201 ? 19.596 35.916 4.651 1.00 43.00 201 PRO A CA 1
ATOM 1610 C C . PRO A 1 201 ? 19.186 34.445 4.817 1.00 43.00 201 PRO A C 1
ATOM 1612 O O . PRO A 1 201 ? 18.228 34.083 5.494 1.00 43.00 201 PRO A O 1
ATOM 1615 N N . GLN A 1 202 ? 19.957 33.608 4.131 1.00 43.09 202 GLN A N 1
ATOM 1616 C CA . GLN A 1 202 ? 19.895 32.152 4.098 1.00 43.09 202 GLN A CA 1
ATOM 1617 C C . GLN A 1 202 ? 20.276 31.566 5.457 1.00 43.09 202 GLN A C 1
ATOM 1619 O O . GLN A 1 202 ? 21.277 31.995 6.011 1.00 43.09 202 GLN A O 1
ATOM 1624 N N . HIS A 1 203 ? 19.584 30.528 5.925 1.00 36.41 203 HIS A N 1
ATOM 1625 C CA . HIS A 1 203 ? 20.211 29.485 6.735 1.00 36.41 203 HIS A CA 1
ATOM 1626 C C . HIS A 1 203 ? 19.527 28.139 6.461 1.00 36.41 203 HIS A C 1
ATOM 1628 O O . HIS A 1 203 ? 18.306 28.017 6.389 1.00 36.41 203 HIS A O 1
ATOM 1634 N N . SER A 1 204 ? 20.386 27.162 6.221 1.00 43.69 204 SER A N 1
ATOM 1635 C CA . SER A 1 204 ? 20.167 25.754 5.936 1.00 43.69 204 SER A CA 1
ATOM 1636 C C . SER A 1 204 ? 19.404 25.021 7.045 1.00 43.69 204 SER A C 1
ATOM 1638 O O . SER A 1 204 ? 19.625 25.257 8.229 1.00 43.69 204 SER A O 1
ATOM 1640 N N . GLY A 1 205 ? 18.556 24.065 6.655 1.00 35.91 205 GLY A N 1
ATOM 1641 C CA . GLY A 1 205 ? 17.935 23.115 7.579 1.00 35.91 205 GLY A CA 1
ATOM 1642 C C . GLY A 1 205 ? 16.711 22.436 6.971 1.00 35.91 205 GLY A C 1
ATOM 1643 O O . GLY A 1 205 ? 15.682 23.067 6.766 1.00 35.91 205 GLY A O 1
ATOM 1644 N N . LEU A 1 206 ? 16.830 21.146 6.664 1.00 48.72 206 LEU A N 1
ATOM 1645 C CA . LEU A 1 206 ? 15.720 20.281 6.255 1.00 48.72 206 LEU A CA 1
ATOM 1646 C C . LEU A 1 206 ? 14.639 20.243 7.354 1.00 48.72 206 LEU A C 1
ATOM 1648 O O . LEU A 1 206 ? 15.001 19.991 8.506 1.00 48.72 206 LEU A O 1
ATOM 1652 N N . PRO A 1 207 ? 13.334 20.379 7.050 1.00 37.25 207 PRO A N 1
ATOM 1653 C CA . PRO A 1 207 ? 12.296 20.055 8.012 1.00 37.25 207 PRO A CA 1
ATOM 1654 C C . PRO A 1 207 ? 11.662 18.699 7.685 1.00 37.25 207 PRO A C 1
ATOM 1656 O O . PRO A 1 207 ? 11.001 18.517 6.662 1.00 37.25 207 PRO A O 1
ATOM 1659 N N . TYR A 1 208 ? 11.826 17.751 8.605 1.00 42.31 208 TYR A N 1
ATOM 1660 C CA . TYR A 1 208 ? 10.852 16.679 8.796 1.00 42.31 208 TYR A CA 1
ATOM 1661 C C . TYR A 1 208 ? 9.474 17.307 9.079 1.00 42.31 208 TYR A C 1
ATOM 1663 O O . TYR A 1 208 ? 9.411 18.308 9.801 1.00 42.31 208 TYR A O 1
ATOM 1671 N N . PRO A 1 209 ? 8.359 16.757 8.568 1.00 39.03 209 PRO A N 1
ATOM 1672 C CA . PRO A 1 209 ? 7.041 17.263 8.918 1.00 39.03 209 PRO A CA 1
ATOM 1673 C C . PRO A 1 209 ? 6.715 16.899 10.373 1.00 39.03 209 PRO A C 1
ATOM 1675 O O . PRO A 1 209 ? 6.395 15.757 10.699 1.00 39.03 209 PRO A O 1
ATOM 1678 N N . VAL A 1 210 ? 6.798 17.898 11.250 1.00 47.19 210 VAL A N 1
ATOM 1679 C CA . VAL A 1 210 ? 6.165 17.894 12.571 1.00 47.19 210 VAL A CA 1
ATOM 1680 C C . VAL A 1 210 ? 4.651 17.820 12.363 1.00 47.19 210 VAL A C 1
ATOM 1682 O O . VAL A 1 210 ? 4.073 18.637 11.646 1.00 47.19 210 VAL A O 1
ATOM 1685 N N . ALA A 1 211 ? 4.009 16.820 12.967 1.00 48.09 211 ALA A N 1
ATOM 1686 C CA . ALA A 1 211 ? 2.555 16.709 12.998 1.00 48.09 211 ALA A CA 1
ATOM 1687 C C . ALA A 1 211 ? 1.943 17.935 13.709 1.00 48.09 211 ALA A C 1
ATOM 1689 O O . ALA A 1 211 ? 2.495 18.383 14.718 1.00 48.09 211 ALA A O 1
ATOM 1690 N N . PRO A 1 212 ? 0.816 18.490 13.226 1.00 45.31 212 PRO A N 1
ATOM 1691 C CA . PRO A 1 212 ? 0.187 19.627 13.882 1.00 45.31 212 PRO A CA 1
ATOM 1692 C C . PRO A 1 212 ? -0.359 19.212 15.261 1.00 45.31 212 PRO A C 1
ATOM 1694 O O . PRO A 1 212 ? -0.880 18.102 15.404 1.00 45.31 212 PRO A O 1
ATOM 1697 N N . PRO A 1 213 ? -0.271 20.083 16.281 1.00 46.72 213 PRO A N 1
ATOM 1698 C CA . PRO A 1 213 ? -0.854 19.806 17.583 1.00 46.72 213 PRO A CA 1
ATOM 1699 C C . PRO A 1 213 ? -2.379 19.836 17.458 1.00 46.72 213 PRO A C 1
ATOM 1701 O O . PRO A 1 213 ? -2.958 20.791 16.937 1.00 46.72 213 PRO A O 1
ATOM 1704 N N . TYR A 1 214 ? -3.035 18.772 17.918 1.00 44.28 214 TYR A N 1
ATOM 1705 C CA . TYR A 1 214 ? -4.491 18.715 17.993 1.00 44.28 214 TYR A CA 1
ATOM 1706 C C . TYR A 1 214 ? -5.015 19.868 18.865 1.00 44.28 214 TYR A C 1
ATOM 1708 O O . TYR A 1 214 ? -4.503 20.064 19.972 1.00 44.28 214 TYR A O 1
ATOM 1716 N N . PRO A 1 215 ? -6.041 20.617 18.426 1.00 40.62 215 PRO A N 1
ATOM 1717 C CA . PRO A 1 215 ? -6.706 21.566 19.300 1.00 40.62 215 PRO A CA 1
ATOM 1718 C C . PRO A 1 215 ? -7.479 20.787 20.368 1.00 40.62 215 PRO A C 1
ATOM 1720 O O . PRO A 1 215 ? -8.407 20.035 20.066 1.00 40.62 215 PRO A O 1
ATOM 1723 N N . VAL A 1 216 ? -7.088 20.965 21.628 1.00 51.09 216 VAL A N 1
ATOM 1724 C CA . VAL A 1 216 ? -7.874 20.529 22.783 1.00 51.09 216 VAL A CA 1
ATOM 1725 C C . VAL A 1 216 ? -9.127 21.400 22.821 1.00 51.09 216 VAL A C 1
ATOM 1727 O O . VAL A 1 216 ? -9.071 22.571 23.190 1.00 51.09 216 VAL A O 1
ATOM 1730 N N . ALA A 1 217 ? -10.257 20.849 22.383 1.00 43.50 217 ALA A N 1
ATOM 1731 C CA . ALA A 1 217 ? -11.550 21.487 22.571 1.00 43.50 217 ALA A CA 1
ATOM 1732 C C . ALA A 1 217 ? -11.911 21.458 24.072 1.00 43.50 217 ALA A C 1
ATOM 1734 O O . ALA A 1 217 ? -11.809 20.394 24.689 1.00 43.50 217 ALA A O 1
ATOM 1735 N N . PRO A 1 218 ? -12.335 22.581 24.681 1.00 51.06 218 PRO A N 1
ATOM 1736 C CA . PRO A 1 218 ? -12.834 22.581 26.051 1.00 51.06 218 PRO A CA 1
ATOM 1737 C C . PRO A 1 218 ? -14.145 21.793 26.113 1.00 51.06 218 PRO A C 1
ATOM 1739 O O . PRO A 1 218 ? -15.111 22.132 25.427 1.00 51.06 218 PRO A O 1
ATOM 1742 N N . TYR A 1 219 ? -14.192 20.736 26.921 1.00 46.06 219 TYR A N 1
ATOM 1743 C CA . TYR A 1 219 ? -15.450 20.061 27.228 1.00 46.06 219 TYR A CA 1
ATOM 1744 C C . TYR A 1 2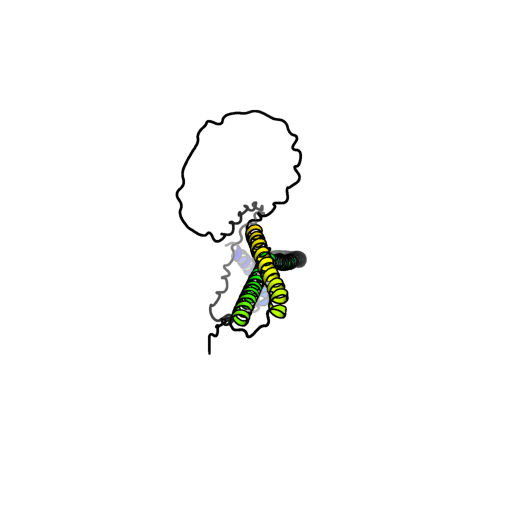19 ? -16.380 21.032 27.980 1.00 46.06 219 TYR A C 1
ATOM 1746 O O . TYR A 1 219 ? -15.919 21.707 28.905 1.00 46.06 219 TYR A O 1
ATOM 1754 N N . PRO A 1 220 ? -17.675 21.121 27.627 1.00 51.16 220 PRO A N 1
ATOM 1755 C CA . PRO A 1 220 ? -18.637 21.856 28.437 1.00 51.16 220 PRO A CA 1
ATOM 1756 C C . PRO A 1 220 ? -18.852 21.138 29.785 1.00 51.16 220 PRO A C 1
ATOM 1758 O O . PRO A 1 220 ? -18.862 19.903 29.823 1.00 51.16 220 PRO A O 1
ATOM 1761 N N . PRO A 1 221 ? -19.026 21.878 30.894 1.00 49.44 221 PRO A N 1
ATOM 1762 C CA . PRO A 1 221 ? -19.241 21.282 32.205 1.00 49.44 221 PRO A CA 1
ATOM 1763 C C . PRO A 1 221 ? -20.624 20.625 32.250 1.00 49.44 221 PRO A C 1
ATOM 1765 O O . PRO A 1 221 ? -21.646 21.272 32.023 1.00 49.44 221 PRO A O 1
ATOM 1768 N N . MET A 1 222 ? -20.653 19.327 32.541 1.00 56.31 222 MET A N 1
ATOM 1769 C CA . MET A 1 222 ? -21.894 18.601 32.805 1.00 56.31 222 MET A CA 1
ATOM 1770 C C . MET A 1 222 ? -22.417 19.002 34.196 1.00 56.31 222 MET A C 1
ATOM 1772 O O . MET A 1 222 ? -21.634 19.006 35.149 1.00 56.31 222 MET A O 1
ATOM 1776 N N . PRO A 1 223 ? -23.709 19.337 34.355 1.00 47.56 223 PRO A N 1
ATOM 1777 C CA . PRO A 1 223 ? -24.286 19.615 35.662 1.00 47.56 223 PRO A CA 1
ATOM 1778 C C . PRO A 1 223 ? -24.450 18.299 36.433 1.00 47.56 223 PRO A C 1
ATOM 1780 O O . PRO A 1 223 ? -25.319 17.485 36.127 1.00 47.56 223 PRO A O 1
ATOM 1783 N N . PHE A 1 224 ? -23.592 18.079 37.427 1.00 45.22 224 PHE A N 1
ATOM 1784 C CA . PHE A 1 224 ? -23.767 17.009 38.404 1.00 45.22 224 PHE A CA 1
ATOM 1785 C C . PHE A 1 224 ? -24.891 17.396 39.380 1.00 45.22 224 PHE A C 1
ATOM 1787 O O . PHE A 1 224 ? -24.845 18.500 39.929 1.00 45.22 224 PHE A O 1
ATOM 1794 N N . PRO A 1 225 ? -25.881 16.526 39.651 1.00 44.69 225 PRO A N 1
ATOM 1795 C CA . PRO A 1 225 ? -26.742 16.693 40.811 1.00 44.69 225 PRO A CA 1
ATOM 1796 C C . PRO A 1 225 ? -25.892 16.494 42.070 1.00 44.69 225 PRO A C 1
ATOM 1798 O O . PRO A 1 225 ? -25.194 15.492 42.215 1.00 44.69 225 PRO A O 1
ATOM 1801 N N . SER A 1 226 ? -25.926 17.475 42.963 1.00 44.88 226 SER A N 1
ATOM 1802 C CA . SER A 1 226 ? -25.258 17.461 44.261 1.00 44.88 226 SER A CA 1
ATOM 1803 C C . SER A 1 226 ? -25.793 16.323 45.136 1.00 44.88 226 SER A C 1
ATOM 1805 O O . SER A 1 226 ? -26.879 16.440 45.703 1.00 44.88 226 SER A O 1
ATOM 1807 N N . CYS A 1 227 ? -25.028 15.238 45.260 1.00 38.97 227 CYS A N 1
ATOM 1808 C CA . CYS A 1 227 ? -25.246 14.213 46.279 1.00 38.97 227 CYS A CA 1
ATOM 1809 C C . CYS A 1 227 ? -24.459 14.579 47.552 1.00 38.97 227 CYS A C 1
ATOM 1811 O O . CYS A 1 227 ? -23.301 14.994 47.441 1.00 38.97 227 CYS A O 1
ATOM 1813 N N . PRO A 1 228 ? -25.047 14.444 48.755 1.00 43.38 228 PRO A N 1
ATOM 1814 C CA . PRO A 1 228 ? -24.354 14.720 50.007 1.00 43.38 228 PRO A CA 1
ATOM 1815 C C . PRO A 1 228 ? -23.183 13.749 50.226 1.00 43.38 228 PRO A C 1
ATOM 1817 O O . PRO A 1 228 ? -23.264 12.554 49.949 1.00 43.38 228 PRO A O 1
ATOM 1820 N N . TYR A 1 229 ? -22.077 14.319 50.700 1.00 39.53 229 TYR A N 1
ATOM 1821 C CA . TYR A 1 229 ? -20.789 13.684 50.961 1.00 39.53 229 TYR A CA 1
ATOM 1822 C C . TYR A 1 229 ? -20.921 12.528 51.966 1.00 39.53 229 TYR A C 1
ATOM 1824 O O . TYR A 1 229 ? -21.214 12.759 53.135 1.00 39.53 229 TYR A O 1
ATOM 1832 N N . MET A 1 230 ? -20.663 11.299 51.513 1.00 49.22 230 MET A N 1
ATOM 1833 C CA . MET A 1 230 ? -20.413 10.141 52.378 1.00 49.22 230 MET A CA 1
ATOM 1834 C C . MET A 1 230 ? -18.901 9.858 52.407 1.00 49.22 230 MET A C 1
ATOM 1836 O O . MET A 1 230 ? -18.274 9.852 51.341 1.00 49.22 230 MET A O 1
ATOM 1840 N N . PRO A 1 231 ? -18.283 9.634 53.582 1.00 44.75 231 PRO A N 1
ATOM 1841 C CA . PRO A 1 231 ? -16.849 9.396 53.676 1.00 44.75 231 PRO A CA 1
ATOM 1842 C C . PRO A 1 231 ? -16.501 8.005 53.126 1.00 44.75 231 PRO A C 1
ATOM 1844 O O . PRO A 1 231 ? -16.975 6.985 53.615 1.00 44.75 231 PRO A O 1
ATOM 1847 N N . GLN A 1 232 ? -15.667 7.972 52.085 1.00 44.44 232 GLN A N 1
ATOM 1848 C CA . GLN A 1 232 ? -15.130 6.749 51.482 1.00 44.44 232 GLN A CA 1
ATOM 1849 C C . GLN A 1 232 ? -14.104 6.089 52.422 1.00 44.44 232 GLN A C 1
ATOM 1851 O O . GLN A 1 232 ? -13.117 6.745 52.768 1.00 44.44 232 GLN A O 1
ATOM 1856 N N . PRO A 1 233 ? -14.250 4.804 52.798 1.00 40.75 233 PRO A N 1
ATOM 1857 C CA . PRO A 1 233 ? -13.150 4.066 53.395 1.00 40.75 233 PRO A CA 1
ATOM 1858 C C . PRO A 1 233 ? -12.104 3.778 52.312 1.00 40.75 233 PRO A C 1
ATOM 1860 O O . PRO A 1 233 ? -12.406 3.279 51.230 1.00 40.75 233 PRO A O 1
ATOM 1863 N N . TYR A 1 234 ? -10.863 4.142 52.609 1.00 40.38 234 TYR A N 1
ATOM 1864 C CA . TYR A 1 234 ? -9.699 4.034 51.739 1.00 40.38 234 TYR A CA 1
ATOM 1865 C C . TYR A 1 234 ? -9.474 2.582 51.281 1.00 40.38 234 TYR A C 1
ATOM 1867 O O . TYR A 1 234 ? -8.862 1.785 51.988 1.00 40.38 234 TYR A O 1
ATOM 1875 N N . LEU A 1 235 ? -9.924 2.237 50.076 1.00 39.78 235 LEU A N 1
ATOM 1876 C CA . LEU A 1 235 ? -9.439 1.060 49.360 1.00 39.78 235 LEU A CA 1
ATOM 1877 C C . LEU A 1 235 ? -8.182 1.463 48.585 1.00 39.78 235 LEU A C 1
ATOM 1879 O O . LEU A 1 235 ? -8.245 2.154 47.569 1.00 39.78 235 LEU A O 1
ATOM 1883 N N . GLN A 1 236 ? -7.022 1.058 49.106 1.00 41.19 236 GLN A N 1
ATOM 1884 C CA . GLN A 1 236 ? -5.749 1.139 48.392 1.00 41.19 236 GLN A CA 1
ATOM 1885 C C . GLN A 1 236 ? -5.831 0.358 47.067 1.00 41.19 236 GLN A C 1
ATOM 1887 O O . GLN A 1 236 ? -6.336 -0.766 47.057 1.00 41.19 236 GLN A O 1
ATOM 1892 N N . PRO A 1 237 ? -5.301 0.895 45.953 1.00 40.84 237 PRO A N 1
ATOM 1893 C CA . PRO A 1 237 ? -5.141 0.118 44.731 1.00 40.84 237 PRO A CA 1
ATOM 1894 C C . PRO A 1 237 ? -4.045 -0.947 44.929 1.00 40.84 237 PRO A C 1
ATOM 1896 O O . PRO A 1 237 ? -3.038 -0.666 45.589 1.00 40.84 237 PRO A O 1
ATOM 1899 N N . PRO A 1 238 ? -4.190 -2.162 44.366 1.00 38.97 238 PRO A N 1
ATOM 1900 C CA . PRO A 1 238 ? -3.150 -3.176 44.461 1.00 38.97 238 PRO A CA 1
ATOM 1901 C C . PRO A 1 238 ? -1.891 -2.690 43.736 1.00 38.97 238 PRO A C 1
ATOM 1903 O O . PRO A 1 238 ? -1.948 -2.208 42.602 1.00 38.97 238 PRO A O 1
ATOM 1906 N N . GLN A 1 239 ? -0.749 -2.802 44.413 1.00 37.03 239 GLN A N 1
ATOM 1907 C CA . GLN A 1 239 ? 0.545 -2.434 43.857 1.00 37.03 239 GLN A CA 1
ATOM 1908 C C . GLN A 1 239 ? 0.886 -3.349 42.678 1.00 37.03 239 GLN A C 1
ATOM 1910 O O . GLN A 1 239 ? 0.943 -4.569 42.821 1.00 37.03 239 GLN A O 1
ATOM 1915 N N . ALA A 1 240 ? 1.125 -2.748 41.513 1.00 33.94 240 ALA A N 1
ATOM 1916 C CA . ALA A 1 240 ? 1.692 -3.442 40.370 1.00 33.94 240 ALA A CA 1
ATOM 1917 C C . ALA A 1 240 ? 3.148 -3.804 40.692 1.00 33.94 240 ALA A C 1
ATOM 1919 O O . ALA A 1 240 ? 4.024 -2.939 40.734 1.00 33.94 240 ALA A O 1
ATOM 1920 N N . THR A 1 241 ? 3.407 -5.084 40.940 1.00 40.56 241 THR A N 1
ATOM 1921 C CA . THR A 1 241 ? 4.759 -5.629 40.985 1.00 40.56 241 THR A CA 1
ATOM 1922 C C . THR A 1 241 ? 5.318 -5.698 39.568 1.00 40.56 241 THR A C 1
ATOM 1924 O O . THR A 1 241 ? 4.822 -6.398 38.688 1.00 40.56 241 THR A O 1
ATOM 1927 N N . THR A 1 242 ? 6.375 -4.931 39.347 1.00 40.25 242 THR A N 1
ATOM 1928 C CA . THR A 1 242 ? 7.269 -5.025 38.197 1.00 40.25 242 THR A CA 1
ATOM 1929 C C . THR A 1 242 ? 7.959 -6.399 38.184 1.00 40.25 242 THR A C 1
ATOM 1931 O O . THR A 1 242 ? 8.472 -6.815 39.221 1.00 40.25 242 THR A O 1
ATOM 1934 N N . ILE A 1 243 ? 8.031 -7.050 37.011 1.00 38.84 243 ILE A N 1
ATOM 1935 C CA . ILE A 1 243 ? 9.225 -7.654 36.357 1.00 38.84 243 ILE A CA 1
ATOM 1936 C C . ILE A 1 243 ? 8.857 -8.898 35.501 1.00 38.84 243 ILE A C 1
ATOM 1938 O O . ILE A 1 243 ? 8.268 -9.857 35.991 1.00 38.84 243 ILE A O 1
ATOM 1942 N N . SER A 1 244 ? 9.373 -8.885 34.256 1.00 34.41 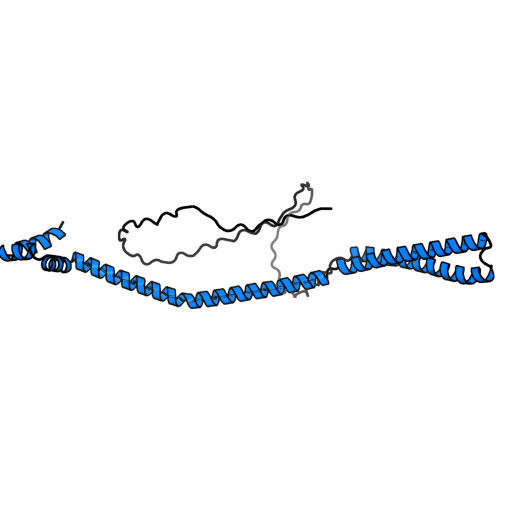244 SER A N 1
ATOM 1943 C CA . SER A 1 244 ? 9.615 -9.980 33.278 1.00 34.41 244 SER A CA 1
ATOM 1944 C C . SER A 1 244 ? 8.624 -10.153 32.101 1.00 34.41 244 SER A C 1
ATOM 1946 O O . SER A 1 244 ? 7.464 -9.775 32.216 1.00 34.41 244 SER A O 1
ATOM 1948 N N . PRO A 1 245 ? 9.077 -10.619 30.912 1.00 44.31 245 PRO A N 1
ATOM 1949 C CA . PRO A 1 245 ? 9.366 -9.730 29.785 1.00 44.31 245 PRO A CA 1
ATOM 1950 C C . PRO A 1 245 ? 8.558 -10.072 28.518 1.00 44.31 245 PRO A C 1
ATOM 1952 O O . PRO A 1 245 ? 8.240 -11.225 28.237 1.00 44.31 245 PRO A O 1
ATOM 1955 N N . SER A 1 246 ? 8.277 -9.058 27.701 1.00 45.00 246 SER A N 1
ATOM 1956 C CA . SER A 1 246 ? 7.705 -9.230 26.360 1.00 45.00 246 SER A CA 1
ATOM 1957 C C . SER A 1 246 ? 8.734 -9.834 25.385 1.00 45.00 246 SER A C 1
ATOM 1959 O O . SER A 1 246 ? 9.924 -9.531 25.497 1.00 45.00 246 SER A O 1
ATOM 1961 N N . PRO A 1 247 ? 8.315 -10.648 24.397 1.00 46.41 247 PRO A N 1
ATOM 1962 C CA . PRO A 1 247 ? 9.231 -11.290 23.461 1.00 46.41 247 PRO A CA 1
ATOM 1963 C C . PRO A 1 247 ? 9.777 -10.263 22.461 1.00 46.41 247 PRO A C 1
ATOM 1965 O O . PRO A 1 247 ? 9.027 -9.601 21.743 1.00 46.41 247 PRO A O 1
ATOM 1968 N N . HIS A 1 248 ? 11.100 -10.132 22.412 1.00 46.28 248 HIS A N 1
ATOM 1969 C CA . HIS A 1 248 ? 11.791 -9.325 21.415 1.00 46.28 248 HIS A CA 1
ATOM 1970 C C . HIS A 1 248 ? 11.719 -9.998 20.034 1.00 46.28 248 HIS A C 1
ATOM 1972 O O . HIS A 1 248 ? 12.102 -11.155 19.872 1.00 46.28 248 HIS A O 1
ATOM 1978 N N . LEU A 1 249 ? 11.260 -9.250 19.027 1.00 51.72 249 LEU A N 1
ATOM 1979 C CA . LEU A 1 249 ? 11.505 -9.537 17.610 1.00 51.72 249 LEU A CA 1
ATOM 1980 C C . LEU A 1 249 ? 13.022 -9.466 17.332 1.00 51.72 249 LEU A C 1
ATOM 1982 O O . LEU A 1 249 ? 13.661 -8.517 17.797 1.00 51.72 249 LEU A O 1
ATOM 1986 N N . PRO A 1 250 ? 13.621 -10.410 16.581 1.00 55.22 250 PRO A N 1
ATOM 1987 C CA . PRO A 1 250 ? 15.051 -10.368 16.296 1.00 55.22 250 PRO A CA 1
ATOM 1988 C C . PRO A 1 250 ? 15.380 -9.314 15.220 1.00 55.22 250 PRO A C 1
ATOM 1990 O O . PRO A 1 250 ? 14.599 -9.125 14.280 1.00 55.22 250 PRO A O 1
ATOM 1993 N N . PRO A 1 251 ? 16.543 -8.640 15.308 1.00 49.75 251 PRO A N 1
ATOM 1994 C CA . PRO A 1 251 ? 16.995 -7.716 14.281 1.00 49.75 251 PRO A CA 1
ATOM 1995 C C . PRO A 1 251 ? 17.527 -8.483 13.065 1.00 49.75 251 PRO A C 1
ATOM 1997 O O . PRO A 1 251 ? 18.270 -9.456 13.172 1.00 49.75 251 PRO A O 1
ATOM 2000 N N . ARG A 1 252 ? 17.139 -8.007 11.884 1.00 52.00 252 ARG A N 1
ATOM 2001 C CA . ARG A 1 252 ? 17.572 -8.495 10.575 1.00 52.00 252 ARG A CA 1
ATOM 2002 C C . ARG A 1 252 ? 19.038 -8.107 10.348 1.00 52.00 252 ARG A C 1
ATOM 2004 O O . ARG A 1 252 ? 19.323 -6.956 10.031 1.00 52.00 252 ARG A O 1
ATOM 2011 N N . THR A 1 253 ? 19.964 -9.049 10.511 1.00 50.75 253 THR A N 1
ATOM 2012 C CA . THR A 1 253 ? 21.379 -8.853 10.161 1.00 50.75 253 THR A CA 1
ATOM 2013 C C . THR A 1 253 ? 21.570 -9.069 8.661 1.00 50.75 253 THR A C 1
ATOM 2015 O O . THR A 1 253 ? 21.198 -10.111 8.120 1.00 50.75 253 THR A O 1
ATOM 2018 N N . GLY A 1 254 ? 22.117 -8.061 7.980 1.00 43.41 254 GLY A N 1
ATOM 2019 C CA . GLY A 1 254 ? 22.591 -8.181 6.606 1.00 43.41 254 GLY A CA 1
ATOM 2020 C C . GLY A 1 254 ? 23.825 -9.079 6.528 1.00 43.41 254 GLY A C 1
ATOM 2021 O O . GLY A 1 254 ? 24.688 -9.024 7.400 1.00 43.41 254 GLY A O 1
ATOM 2022 N N . PHE A 1 255 ? 23.903 -9.881 5.470 1.00 45.56 255 PHE A N 1
ATOM 2023 C CA . PHE A 1 255 ? 25.112 -10.597 5.082 1.00 45.56 255 PHE A CA 1
ATOM 2024 C C . PHE A 1 255 ? 25.706 -9.935 3.839 1.00 45.56 255 PHE A C 1
ATOM 2026 O O . PHE A 1 255 ? 25.035 -9.784 2.819 1.00 45.56 255 PHE A O 1
ATOM 2033 N N . ILE A 1 256 ? 26.970 -9.539 3.969 1.00 49.47 256 ILE A N 1
ATOM 2034 C CA . ILE A 1 256 ? 27.888 -9.156 2.899 1.00 49.47 256 ILE A CA 1
ATOM 2035 C C . ILE A 1 256 ? 28.928 -10.283 2.786 1.00 49.47 256 ILE A C 1
ATOM 2037 O O . ILE A 1 256 ? 29.470 -10.706 3.801 1.00 49.47 256 ILE A O 1
ATOM 2041 N N . MET A 1 257 ? 29.164 -10.693 1.535 1.00 43.25 257 MET A N 1
ATOM 2042 C CA . MET A 1 257 ? 30.344 -11.336 0.922 1.00 43.25 257 MET A CA 1
ATOM 2043 C C . MET A 1 257 ? 30.918 -12.639 1.507 1.00 43.25 257 MET A C 1
ATOM 2045 O O . MET A 1 257 ? 31.532 -12.650 2.571 1.00 43.25 257 MET A O 1
ATOM 2049 N N . GLN A 1 258 ? 30.883 -13.689 0.679 1.00 46.88 258 GLN A N 1
ATOM 2050 C CA . GLN A 1 258 ? 32.076 -14.162 -0.045 1.00 46.88 258 GLN A CA 1
ATOM 2051 C C . GLN A 1 258 ? 31.734 -14.328 -1.525 1.00 46.88 258 GLN A C 1
ATOM 2053 O O . GLN A 1 258 ? 30.558 -14.658 -1.802 1.00 46.88 258 GLN A O 1
#

Nearest PDB structures (foldseek):
  7rro-assembly1_B9  TM=3.495E-01  e=2.624E+00  Bos taurus
  3ja6-assembly1_I  TM=3.633E-01  e=3.600E+00  Escherichia coli
  3g67-assembly1_A  TM=2.769E-01  e=6.362E+00  Thermotoga maritima

Organism: NCBI:txid62062

Foldseek 3Di:
DCQVVVVVVVVVPDDPVVVVVCVVDVVVVVVVVCPRPVVVVVVVVVVVVVVVVVVVVVVVVVCVVVVVVVVVVVVVVVVVVVVVVVVVVVVCVVVPLVVVLVVLVVVLVVLVVVLVVLVVVLVVLVVCVVVVVDDPVRSPPVSVVSVVVSVVSVVVSVVSVVVSVVSVVDDPPDPDDPDDDDDDDDDDDDDDDDDDDDDDDDDDDDDDDDDDDDDDDDDDDDDDDDDDDDDDDDDDDDDDDDDDDDDDDDDDDDDDDD

Radius of gyration: 47.58 Å; Cα contacts (8 Å, |Δi|>4): 47; chains: 1; bounding box: 80×72×142 Å

InterPro domains:
  IPR009851 Modifier of rudimentary, Modr [PF07200] (15-156)
  IPR009851 Modifier of rudimentary, Modr [PS51314] (85-176)
  IPR029012 Helix hairpin bin domain superfamily [G3DSA:1.10.287.660] (96-166)
  IPR037202 ESCRT assembly domain [SSF140111] (104-158)

Sequence (258 aa):
MGEMAELTEKFISFTMTQLNELLEDDEKLNDIVKEMDEMREVQQVKELTLGSNISLAEQNLQLQPRLDLQKNRLTSRYRHLQELYDNYQLRKSTLDPGSENSSLDILLALLQAEGAKIEEETENMADSFLDGELPLDCFIDDYQRRRHLAHLRRVKIDKLRELVLKGLTRPPQIPSQPSRPQNLPSTNGALSTRAAPSPSPQHSGLPYPVAPPYPVAPYPPMPFPSCPYMPQPYLQPPQATTISPSPHLPPRTGFIMQ

Solvent-accessible surface area (backbone atoms only — not comparable to full-atom values): 16516 Å² total; per-residue (Å²): 124,68,66,67,48,56,58,46,52,58,56,68,73,52,51,74,70,55,52,52,50,41,74,76,29,69,65,62,46,48,49,57,49,56,68,31,67,67,48,43,48,54,51,50,52,49,52,54,49,50,54,50,52,50,53,50,50,52,52,52,59,65,46,45,63,59,51,52,51,52,50,52,53,50,54,51,51,52,50,52,50,48,53,53,49,53,52,49,51,56,54,45,66,73,62,34,67,65,58,59,51,51,54,48,51,51,52,48,53,53,51,48,52,56,30,51,52,39,46,50,53,46,49,53,52,51,50,36,39,76,75,64,80,43,58,67,82,65,44,57,60,53,48,52,54,43,48,52,50,27,54,53,40,50,55,49,49,55,52,48,54,52,49,53,60,48,62,76,64,62,73,84,81,73,80,79,76,82,84,76,88,84,88,81,86,90,80,90,82,85,90,82,85,85,86,88,86,90,82,87,84,89,80,90,77,89,79,78,87,75,78,80,81,79,81,83,74,82,78,80,85,77,86,76,83,88,71,85,90,72,88,78,79,87,74,77,78,82,80,84,80,87,88,87,82,83,87,79,80,82,82,88,78,85,87,81,85,133

Secondary structure (DSSP, 8-state):
--HHHHHHHHHHTS-HHHHHHHHH-HHHHHHHHHHSHHHHHHHHHHHHHHHHHHHHHHHHHHHHHHHHHHHHHHHHHHHHHHHHHHHHHHHHHHT-HHHHHHHHHHHHHHHHHHHHHHHHHHHHHHHHHHTTSS-HHHHHHHHHHHHHHHHHHHHHHHHHHHHHHHHTT-------PPPPP------------------------PPP-PPPPPP-PPPPPP-------PPPP--PPPP------PPPPPP-------

pLDDT: mean 74.47, std 24.14, range [30.27, 98.69]